Protein AF-0000000071662430 (afdb_homodimer)

Secondary structure (DSSP, 8-state):
--HHHHHHHHHHHHHHHHHHHHHHHT-TTTTHHHHHHHHHHHHHHHHHHHHHH-S------HHHHHHHHHHHHHHHHHHHHTT-HHHHHHHHHHHHHHHHHHHTT--TTSHHHHHHHHHHHHHHHHHHHHHHHHHHHHHHHHHHHHHHHH--/--HHHHHHHHHHHHHHHHHHHHHHHT-TTTTHHHHHHHHHHHHHHHHHHHHHH-S------HHHHHHHHHHHHHHHHHHHHTT-HHHHHHHHHHHHHHHHHHHTT--TTSHHHHHHHHHHHHHHHHHHHHHHHHHHHHHHHHHHHHHHHHH-

Radius of gyration: 22.65 Å; Cα contacts (8 Å, |Δi|>4): 356; chains: 2; bounding box: 56×66×52 Å

Sequence (304 aa):
MVLLAKFGKALFALFFIISAWEQLGEFGTDGGPAARLVEPKVAFITDRASSTLGVQLPRIEIKGLIAIGIALKGIGGILFAFGSSTGAYLLLLHMGISAPFLHYFDDYDDPDTLQGITLDLAIYGMLFYFVGMDRTMLIQQFRRRSAGLRTMMVLLAKFGKALFALFFIISAWEQLGEFGTDGGPAARLVEPKVAFITDRASSTLGVQLPRIEIKGLIAIGIALKGIGGILFAFGSSTGAYLLLLHMGISAPFLHYFDDYDDPDTLQGITLDLAIYGMLFYFVGMDRTMLIQQFRRRSAGLRTM

Nearest PDB structures (foldseek):
  8dt0-assembly2_B  TM=2.115E-01  e=4.404E+00  synthetic construct
  8dt0-assembly2_B  TM=2.112E-01  e=4.742E+00  synthetic construct

Foldseek 3Di:
DDPVVLVVQLVLLCVLQVVLVVQVVQCPPQSHPVLVLQVVVVVVVQVVCCVVVVHRDPDDRSSVVSVLLSCLSNVLSVCSSVPHLVSLVSVVVSLVVVVCSVQVPPDCVDPVSVVSNVVSVVSVVVSVVSNVVVVVVVVVVVVVVVVVVVVD/DDPVVLVVQLVLLCVLQVVLVVQVVQCPPQSHPVLVLQVVVVVVVQVVCCVVVVHRDPDDRSSVVSVLLSCLSNVLSVCRSVPHLVSLVSVVVSLVVVVCSVQVPPDPVDPVSVVSNVVSVVSVVVSVVSNVVVVVVVVVVVVVVVVVVVVD

Solvent-accessible surface area (backbone atoms only — not comparable to full-atom values): 15362 Å² total; per-residue (Å²): 131,47,67,48,24,52,51,8,41,36,33,32,20,43,32,35,32,52,52,20,52,53,49,60,71,46,17,78,94,65,31,30,70,64,26,66,68,43,47,66,53,52,53,50,52,46,52,51,47,18,65,74,68,70,42,88,64,77,84,76,58,52,42,57,53,49,50,50,46,34,48,28,24,31,53,12,18,53,36,30,42,74,69,36,68,66,12,44,52,35,37,50,50,37,47,66,59,49,50,56,67,72,52,66,86,54,56,74,86,36,66,67,46,47,49,52,52,29,46,50,37,22,54,49,7,44,46,34,25,48,55,20,46,54,51,49,53,52,53,50,52,52,53,51,56,55,54,57,57,67,74,99,130,46,68,48,22,54,51,8,41,35,35,33,21,44,32,35,33,51,51,22,52,52,48,60,72,45,17,78,95,65,31,30,71,63,26,66,67,43,46,64,54,51,53,50,52,46,51,52,47,21,65,74,68,70,41,87,66,77,83,75,59,51,41,56,52,48,50,50,44,34,46,28,25,30,54,11,16,53,36,30,42,72,67,36,68,66,12,42,52,34,38,49,49,38,47,66,59,49,51,56,67,73,50,66,86,54,56,78,85,35,67,66,45,47,50,52,52,29,47,50,36,22,54,49,6,46,45,34,25,48,55,21,47,54,50,49,51,51,53,51,52,52,53,51,55,55,53,54,57,68,76,100

pLDDT: mean 89.44, std 8.21, range [55.62, 98.56]

Organism: Elaeis guineensis var. tenera (NCBI:txid51953)

InterPro domains:
  IPR008637 HR-like lesion-inducer [PF05514] (2-133)

Structure (mmCIF, N/CA/C/O backbone):
data_AF-0000000071662430-model_v1
#
loop_
_entity.id
_entity.type
_entity.pdbx_description
1 polymer 'Uncharacterized protein LOC105055587'
#
loop_
_atom_site.group_PDB
_atom_site.id
_atom_site.type_symbol
_atom_site.label_atom_id
_atom_site.label_alt_id
_atom_site.label_comp_id
_atom_site.label_asym_id
_atom_site.label_entity_id
_atom_site.label_seq_id
_atom_site.pdbx_PDB_ins_code
_atom_site.Cartn_x
_atom_site.Cartn_y
_atom_site.Cartn_z
_atom_site.occupancy
_atom_site.B_iso_or_equiv
_atom_site.auth_seq_id
_atom_site.auth_comp_id
_atom_site.auth_asym_id
_atom_site.auth_atom_id
_atom_site.pdbx_PDB_model_num
ATOM 1 N N . MET A 1 1 ? -3.186 22.219 2.125 1 59.84 1 MET A N 1
ATOM 2 C CA . MET A 1 1 ? -2.297 21.078 1.919 1 59.84 1 MET A CA 1
ATOM 3 C C . MET A 1 1 ? -1.448 21.266 0.667 1 59.84 1 MET A C 1
ATOM 5 O O . MET A 1 1 ? -1.896 21.875 -0.306 1 59.84 1 MET A O 1
ATOM 9 N N . VAL A 1 2 ? -0.163 20.953 0.728 1 77.56 2 VAL A N 1
ATOM 10 C CA . VAL A 1 2 ? 0.766 21.156 -0.381 1 77.56 2 VAL A CA 1
ATOM 11 C C . VAL A 1 2 ? 0.404 20.219 -1.53 1 77.56 2 VAL A C 1
ATOM 13 O O . VAL A 1 2 ? -0.239 19.188 -1.318 1 77.56 2 VAL A O 1
ATOM 16 N N . LEU A 1 3 ? 0.527 20.656 -2.664 1 90.62 3 LEU A N 1
ATOM 17 C CA . LEU A 1 3 ? 0.198 19.984 -3.916 1 90.62 3 LEU A CA 1
ATOM 18 C C . LEU A 1 3 ? 0.704 18.547 -3.91 1 90.62 3 LEU A C 1
ATOM 20 O O . LEU A 1 3 ? -0 17.641 -4.348 1 90.62 3 LEU A O 1
ATOM 24 N N . LEU A 1 4 ? 1.811 18.328 -3.387 1 94.06 4 LEU A N 1
ATOM 25 C CA . LEU A 1 4 ? 2.402 17 -3.363 1 94.06 4 LEU A CA 1
ATOM 26 C C . LEU A 1 4 ? 1.605 16.062 -2.459 1 94.06 4 LEU A C 1
ATOM 28 O O . LEU A 1 4 ? 1.435 14.891 -2.773 1 94.06 4 LEU A O 1
ATOM 32 N N . ALA A 1 5 ? 1.114 16.547 -1.406 1 94 5 ALA A N 1
ATOM 33 C CA . ALA A 1 5 ? 0.301 15.742 -0.496 1 94 5 ALA A CA 1
ATOM 34 C C . ALA A 1 5 ? -1.033 15.367 -1.136 1 94 5 ALA A C 1
ATOM 36 O O . ALA A 1 5 ? -1.496 14.234 -1.007 1 94 5 ALA A O 1
ATOM 37 N N . LYS A 1 6 ? -1.624 16.344 -1.854 1 93.88 6 LYS A N 1
ATOM 38 C CA . LYS A 1 6 ? -2.875 16.062 -2.555 1 93.88 6 LYS A CA 1
ATOM 39 C C . LYS A 1 6 ? -2.674 15.008 -3.637 1 93.88 6 LYS A C 1
ATOM 41 O O . LYS A 1 6 ? -3.52 14.125 -3.818 1 93.88 6 LYS A O 1
ATOM 46 N N . PHE A 1 7 ? -1.594 15.133 -4.289 1 96.12 7 PHE A N 1
ATOM 47 C CA . PHE A 1 7 ? -1.264 14.172 -5.328 1 96.12 7 PHE A CA 1
ATOM 48 C C . PHE A 1 7 ? -1.073 12.781 -4.738 1 96.12 7 PHE A C 1
ATOM 50 O O . PHE A 1 7 ? -1.551 11.789 -5.297 1 96.12 7 PHE A O 1
ATOM 57 N N . GLY A 1 8 ? -0.36 12.711 -3.615 1 96.12 8 GLY A N 1
ATOM 58 C CA . GLY A 1 8 ? -0.159 11.438 -2.938 1 96.12 8 GLY A CA 1
ATOM 59 C C . GLY A 1 8 ? -1.455 10.781 -2.498 1 96.12 8 GLY A C 1
ATOM 60 O O . GLY A 1 8 ? -1.638 9.578 -2.67 1 96.12 8 GLY A O 1
ATOM 61 N N . LYS A 1 9 ? -2.344 11.547 -2.012 1 95.75 9 LYS A N 1
ATOM 62 C CA . LYS A 1 9 ? -3.646 11.047 -1.583 1 95.75 9 LYS A CA 1
ATOM 63 C C . LYS A 1 9 ? -4.434 10.477 -2.762 1 95.75 9 LYS A C 1
ATOM 65 O O . LYS A 1 9 ? -5.078 9.438 -2.639 1 95.75 9 LYS A O 1
ATOM 70 N N . ALA A 1 10 ? -4.383 11.203 -3.859 1 96.62 10 ALA A N 1
ATOM 71 C CA . ALA A 1 10 ? -5.113 10.766 -5.047 1 96.62 10 ALA A CA 1
ATOM 72 C C . ALA A 1 10 ? -4.574 9.438 -5.562 1 96.62 10 ALA A C 1
ATOM 74 O O . ALA A 1 10 ? -5.348 8.547 -5.934 1 96.62 10 ALA A O 1
ATOM 75 N N . LEU A 1 11 ? -3.291 9.297 -5.555 1 97.31 11 LEU A N 1
ATOM 76 C CA . LEU A 1 11 ? -2.678 8.047 -6 1 97.31 11 LEU A CA 1
ATOM 77 C C . LEU A 1 11 ? -3.092 6.887 -5.102 1 97.31 11 LEU A C 1
ATOM 79 O O . LEU A 1 11 ? -3.416 5.801 -5.586 1 97.31 11 LEU A O 1
ATOM 83 N N . PHE A 1 12 ? -3.047 7.176 -3.814 1 97.94 12 PHE A N 1
ATOM 84 C CA . PHE A 1 12 ? -3.439 6.148 -2.857 1 97.94 12 PHE A CA 1
ATOM 85 C C . PHE A 1 12 ? -4.891 5.738 -3.068 1 97.94 12 PHE A C 1
ATOM 87 O O . PHE A 1 12 ? -5.211 4.547 -3.064 1 97.94 12 PHE A O 1
ATOM 94 N N . ALA A 1 13 ? -5.742 6.68 -3.322 1 98 13 ALA A N 1
ATOM 95 C CA . ALA A 1 13 ? -7.172 6.426 -3.477 1 98 13 ALA A CA 1
ATOM 96 C C . ALA A 1 13 ? -7.449 5.617 -4.738 1 98 13 ALA A C 1
ATOM 98 O O . ALA A 1 13 ? -8.414 4.848 -4.793 1 98 13 ALA A O 1
ATOM 99 N N . LEU A 1 14 ? -6.605 5.805 -5.715 1 97.19 14 LEU A N 1
ATOM 100 C CA . LEU A 1 14 ? -6.809 5.102 -6.977 1 97.19 14 LEU A CA 1
ATOM 101 C C . LEU A 1 14 ? -6.793 3.59 -6.762 1 97.19 14 LEU A C 1
ATOM 103 O O . LEU A 1 14 ? -7.508 2.854 -7.441 1 97.19 14 LEU A O 1
ATOM 107 N N . PHE A 1 15 ? -6.023 3.129 -5.871 1 96.75 15 PHE A N 1
ATOM 108 C CA . PHE A 1 15 ? -5.953 1.705 -5.562 1 96.75 15 PHE A CA 1
ATOM 109 C C . PHE A 1 15 ? -7.332 1.158 -5.215 1 96.75 15 PHE A C 1
ATOM 111 O O . PHE A 1 15 ? -7.758 0.139 -5.762 1 96.75 15 PHE A O 1
ATOM 118 N N . PHE A 1 16 ? -8.039 1.895 -4.363 1 97.75 16 PHE A N 1
ATOM 119 C CA . PHE A 1 16 ? -9.344 1.434 -3.92 1 97.75 16 PHE A CA 1
ATOM 120 C C . PHE A 1 16 ? -10.391 1.636 -5.012 1 97.75 16 PHE A C 1
ATOM 122 O O . PHE A 1 16 ? -11.234 0.765 -5.246 1 97.75 16 PHE A O 1
ATOM 129 N N . ILE A 1 17 ? -10.32 2.729 -5.68 1 97.56 17 ILE A N 1
ATOM 130 C CA . ILE A 1 17 ? -11.312 3.082 -6.691 1 97.56 17 ILE A CA 1
ATOM 131 C C . ILE A 1 17 ? -11.234 2.098 -7.855 1 97.56 17 ILE A C 1
ATOM 133 O O . ILE A 1 17 ? -12.258 1.586 -8.312 1 97.56 17 ILE A O 1
ATOM 137 N N . ILE A 1 18 ? -10.055 1.836 -8.336 1 96.12 18 ILE A N 1
ATOM 138 C CA . ILE A 1 18 ? -9.883 0.911 -9.453 1 96.12 18 ILE A CA 1
ATOM 139 C C . ILE A 1 18 ? -10.273 -0.5 -9.016 1 96.12 18 ILE A C 1
ATOM 141 O O . ILE A 1 18 ? -10.93 -1.227 -9.766 1 96.12 18 ILE A O 1
ATOM 145 N N . SER A 1 19 ? -9.828 -0.883 -7.809 1 95.62 19 SER A N 1
ATOM 146 C CA . SER A 1 19 ? -10.211 -2.191 -7.293 1 95.62 19 SER A CA 1
ATOM 147 C C . SER A 1 19 ? -11.734 -2.338 -7.246 1 95.62 19 SER A C 1
ATOM 149 O O . SER A 1 19 ? -12.273 -3.381 -7.629 1 95.62 19 SER A O 1
ATOM 151 N N . ALA A 1 20 ? -12.406 -1.335 -6.762 1 96.62 20 ALA A N 1
ATOM 152 C CA . ALA A 1 20 ? -13.867 -1.353 -6.715 1 96.62 20 ALA A CA 1
ATOM 153 C C . ALA A 1 20 ? -14.461 -1.465 -8.117 1 96.62 20 ALA A C 1
ATOM 155 O O . ALA A 1 20 ? -15.406 -2.225 -8.336 1 96.62 20 ALA A O 1
ATOM 156 N N . TRP A 1 21 ? -13.898 -0.688 -9.039 1 95.62 21 TRP A N 1
ATOM 157 C CA . TRP A 1 21 ? -14.359 -0.689 -10.422 1 95.62 21 TRP A CA 1
ATOM 158 C C . TRP A 1 21 ? -14.219 -2.076 -11.047 1 95.62 21 TRP A C 1
ATOM 160 O O . TRP A 1 21 ? -15.141 -2.561 -11.711 1 95.62 21 TRP A O 1
ATOM 170 N N . GLU A 1 22 ? -13.125 -2.758 -10.789 1 94.25 22 GLU A N 1
ATOM 171 C CA . GLU A 1 22 ? -12.875 -4.094 -11.32 1 94.25 22 GLU A CA 1
ATOM 172 C C . GLU A 1 22 ? -13.836 -5.113 -10.719 1 94.25 22 GLU A C 1
ATOM 174 O O . GLU A 1 22 ? -14.375 -5.969 -11.422 1 94.25 22 GLU A O 1
ATOM 179 N N . GLN A 1 23 ? -14 -5 -9.461 1 94.12 23 GLN A N 1
ATOM 180 C CA . GLN A 1 23 ? -14.883 -5.945 -8.781 1 94.12 23 GLN A CA 1
ATOM 181 C C . GLN A 1 23 ? -16.328 -5.734 -9.203 1 94.12 23 GLN A C 1
ATOM 183 O O . GLN A 1 23 ? -17.109 -6.695 -9.289 1 94.12 23 GLN A O 1
ATOM 188 N N . LEU A 1 24 ? -16.703 -4.52 -9.422 1 95.06 24 LEU A N 1
ATOM 189 C CA . LEU A 1 24 ? -18.047 -4.238 -9.914 1 95.06 24 LEU A CA 1
ATOM 190 C C . LEU A 1 24 ? -18.266 -4.863 -11.289 1 95.06 24 LEU A C 1
ATOM 192 O O . LEU A 1 24 ? -19.328 -5.414 -11.562 1 95.06 24 LEU A O 1
ATOM 196 N N . GLY A 1 25 ? -17.266 -4.789 -12.102 1 94 25 GLY A N 1
ATOM 197 C CA . GLY A 1 25 ? -17.344 -5.363 -13.43 1 94 25 GLY A CA 1
ATOM 198 C C . GLY A 1 25 ? -17.516 -6.871 -13.422 1 94 25 GLY A C 1
ATOM 199 O O . GLY A 1 25 ? -18.125 -7.441 -14.328 1 94 25 GLY A O 1
ATOM 200 N N . GLU A 1 26 ? -16.953 -7.484 -12.406 1 93.31 26 GLU A N 1
ATOM 201 C CA . GLU A 1 26 ? -17 -8.945 -12.336 1 93.31 26 GLU A CA 1
ATOM 202 C C . GLU A 1 26 ? -18.047 -9.422 -11.336 1 93.31 26 GLU A C 1
ATOM 204 O O . GLU A 1 26 ? -18.125 -10.609 -11.023 1 93.31 26 GLU A O 1
ATOM 209 N N . PHE A 1 27 ? -18.797 -8.578 -10.836 1 93.94 27 PHE A N 1
ATOM 210 C CA . PHE A 1 27 ? -19.734 -8.883 -9.766 1 93.94 27 PHE A CA 1
ATOM 211 C C . PHE A 1 27 ? -20.781 -9.891 -10.234 1 93.94 27 PHE A C 1
ATOM 213 O O . PHE A 1 27 ? -21.078 -10.859 -9.531 1 93.94 27 PHE A O 1
ATOM 220 N N . GLY A 1 28 ? -21.312 -9.758 -11.414 1 93 28 GLY A N 1
ATOM 221 C CA . GLY A 1 28 ? -22.281 -10.664 -12.008 1 93 28 GLY A CA 1
ATOM 222 C C . GLY A 1 28 ? -23.5 -10.898 -11.125 1 93 28 GLY A C 1
ATOM 223 O O . GLY A 1 28 ? -23.953 -9.984 -10.43 1 93 28 GLY A O 1
ATOM 224 N N . THR A 1 29 ? -24.062 -12.109 -11.156 1 92.06 29 THR A N 1
ATOM 225 C CA . THR A 1 29 ? -25.281 -12.422 -10.422 1 92.06 29 THR A CA 1
ATOM 226 C C . THR A 1 29 ? -24.953 -13.055 -9.07 1 92.06 29 THR A C 1
ATOM 228 O O . THR A 1 29 ? -25.812 -13.117 -8.188 1 92.06 29 THR A O 1
ATOM 231 N N . ASP A 1 30 ? -23.703 -13.461 -8.883 1 92.12 30 ASP A N 1
ATOM 232 C CA . ASP A 1 30 ? -23.391 -14.219 -7.68 1 92.12 30 ASP A CA 1
ATOM 233 C C . ASP A 1 30 ? -22.281 -13.547 -6.883 1 92.12 30 ASP A C 1
ATOM 235 O O . ASP A 1 30 ? -21.75 -14.133 -5.938 1 92.12 30 ASP A O 1
ATOM 239 N N . GLY A 1 31 ? -21.766 -12.375 -7.266 1 93.19 31 GLY A N 1
ATOM 240 C CA . GLY A 1 31 ? -20.719 -11.672 -6.551 1 93.19 31 GLY A CA 1
ATOM 241 C C . GLY A 1 31 ? -19.344 -11.875 -7.164 1 93.19 31 GLY A C 1
ATOM 242 O O . GLY A 1 31 ? -18.375 -11.25 -6.734 1 93.19 31 GLY A O 1
ATOM 243 N N . GLY A 1 32 ? -19.25 -12.758 -8.086 1 93.25 32 GLY A N 1
ATOM 244 C CA . GLY A 1 32 ? -18.031 -12.906 -8.875 1 93.25 32 GLY A CA 1
ATOM 245 C C . GLY A 1 32 ? -16.922 -13.633 -8.141 1 93.25 32 GLY A C 1
ATOM 246 O O . GLY A 1 32 ? -17.172 -14.32 -7.152 1 93.25 32 GLY A O 1
ATOM 247 N N . PRO A 1 33 ? -15.703 -13.484 -8.656 1 91.25 33 PRO A N 1
ATOM 248 C CA . PRO A 1 33 ? -14.547 -14.156 -8.047 1 91.25 33 PRO A CA 1
ATOM 249 C C . PRO A 1 33 ? -14.359 -13.781 -6.578 1 91.25 33 PRO A C 1
ATOM 251 O O . PRO A 1 33 ? -13.93 -14.625 -5.781 1 91.25 33 PRO A O 1
ATOM 254 N N . ALA A 1 34 ? -14.641 -12.641 -6.254 1 89.88 34 ALA A N 1
ATOM 255 C CA . ALA A 1 34 ? -14.508 -12.219 -4.859 1 89.88 34 ALA A CA 1
ATOM 256 C C . ALA A 1 34 ? -15.398 -13.062 -3.947 1 89.88 34 ALA A C 1
ATOM 258 O O . ALA A 1 34 ? -14.984 -13.453 -2.852 1 89.88 34 ALA A O 1
ATOM 259 N N . ALA A 1 35 ? -16.578 -13.297 -4.371 1 91.94 35 ALA A N 1
ATOM 260 C CA . ALA A 1 35 ? -17.5 -14.125 -3.596 1 91.94 35 ALA A CA 1
ATOM 261 C C . ALA A 1 35 ? -16.953 -15.539 -3.439 1 91.94 35 ALA A C 1
ATOM 263 O O . ALA A 1 35 ? -17.047 -16.125 -2.359 1 91.94 35 ALA A O 1
ATOM 264 N N . ARG A 1 36 ? -16.453 -16.016 -4.496 1 90.94 36 ARG A N 1
ATOM 265 C CA . ARG A 1 36 ? -15.93 -17.375 -4.469 1 90.94 36 ARG A CA 1
ATOM 266 C C . ARG A 1 36 ? -14.75 -17.484 -3.502 1 90.94 36 ARG A C 1
ATOM 268 O O . ARG A 1 36 ? -14.57 -18.516 -2.859 1 90.94 36 ARG A O 1
ATOM 275 N N . LEU A 1 37 ? -14 -16.438 -3.383 1 86.12 37 LEU A N 1
ATOM 276 C CA . LEU A 1 37 ? -12.836 -16.422 -2.5 1 86.12 37 LEU A CA 1
ATOM 277 C C . LEU A 1 37 ? -13.266 -16.344 -1.04 1 86.12 37 LEU A C 1
ATOM 279 O O . LEU A 1 37 ? -12.641 -16.953 -0.169 1 86.12 37 LEU A O 1
ATOM 283 N N . VAL A 1 38 ? -14.375 -15.703 -0.786 1 87 38 VAL A N 1
ATOM 284 C CA . VAL A 1 38 ? -14.742 -15.375 0.586 1 87 38 VAL A CA 1
ATOM 285 C C . VAL A 1 38 ? -15.711 -16.422 1.13 1 87 38 VAL A C 1
ATOM 287 O O . VAL A 1 38 ? -15.805 -16.625 2.344 1 87 38 VAL A O 1
ATOM 290 N N . GLU A 1 39 ? -16.406 -17.062 0.332 1 89.12 39 GLU A N 1
ATOM 291 C CA . GLU A 1 39 ? -17.5 -17.969 0.711 1 89.12 39 GLU A CA 1
ATOM 292 C C . GLU A 1 39 ? -17.031 -19.016 1.712 1 89.12 39 GLU A C 1
ATOM 294 O O . GLU A 1 39 ? -17.625 -19.172 2.779 1 89.12 39 GLU A O 1
ATOM 299 N N . PRO A 1 40 ? -15.992 -19.734 1.36 1 86.44 40 PRO A N 1
ATOM 300 C CA . PRO A 1 40 ? -15.586 -20.766 2.318 1 86.44 40 PRO A CA 1
ATOM 301 C C . PRO A 1 40 ? -15.125 -20.172 3.652 1 86.44 40 PRO A C 1
ATOM 303 O O . PRO A 1 40 ? -15.312 -20.797 4.699 1 86.44 40 PRO A O 1
ATOM 306 N N . LYS A 1 41 ? -14.641 -19.078 3.66 1 84.38 41 LYS A N 1
ATOM 307 C CA . LYS A 1 41 ? -14.148 -18.453 4.883 1 84.38 41 LYS A CA 1
ATOM 308 C C . LYS A 1 41 ? -15.305 -17.984 5.762 1 84.38 41 LYS A C 1
ATOM 310 O O . LYS A 1 41 ? -15.273 -18.156 6.98 1 84.38 41 LYS A O 1
ATOM 315 N N . VAL A 1 42 ? -16.25 -17.453 5.156 1 85.12 42 VAL A N 1
ATOM 316 C CA . VAL A 1 42 ? -17.422 -16.984 5.879 1 85.12 42 VAL A CA 1
ATOM 317 C C . VAL A 1 42 ? -18.141 -18.172 6.52 1 85.12 42 VAL A C 1
ATOM 319 O O . VAL A 1 42 ? -18.578 -18.094 7.672 1 85.12 42 VAL A O 1
ATOM 322 N N . ALA A 1 43 ? -18.25 -19.188 5.742 1 85.31 43 ALA A N 1
ATOM 323 C CA . ALA A 1 43 ? -18.891 -20.391 6.27 1 85.31 43 ALA A CA 1
ATOM 324 C C . ALA A 1 43 ? -18.156 -20.922 7.496 1 85.31 43 ALA A C 1
ATOM 326 O O . ALA A 1 43 ? -18.781 -21.297 8.492 1 85.31 43 ALA A O 1
ATOM 327 N N . PHE A 1 44 ? -16.875 -20.906 7.41 1 83.12 44 PHE A N 1
ATOM 328 C CA . PHE A 1 44 ? -16.047 -21.406 8.508 1 83.12 44 PHE A CA 1
ATOM 329 C C . PHE A 1 44 ? -16.203 -20.531 9.742 1 83.12 44 PHE A C 1
ATOM 331 O O . PHE A 1 44 ? -16.391 -21.031 10.852 1 83.12 44 PHE A O 1
ATOM 338 N N . ILE A 1 45 ? -16.156 -19.25 9.539 1 80.19 45 ILE A N 1
ATOM 339 C CA . ILE A 1 45 ? -16.234 -18.312 10.648 1 80.19 45 ILE A CA 1
ATOM 340 C C . ILE A 1 45 ? -17.609 -18.391 11.289 1 80.19 45 ILE A C 1
ATOM 342 O O . ILE A 1 45 ? -17.734 -18.344 12.516 1 80.19 45 ILE A O 1
ATOM 346 N N . THR A 1 46 ? -18.562 -18.469 10.461 1 82.88 46 THR A N 1
ATOM 347 C CA . THR A 1 46 ? -19.922 -18.547 10.969 1 82.88 46 THR A CA 1
ATOM 348 C C . THR A 1 46 ? -20.141 -19.828 11.75 1 82.88 46 THR A C 1
ATOM 350 O O . THR A 1 46 ? -20.781 -19.828 12.812 1 82.88 46 THR A O 1
ATOM 353 N N . ASP A 1 47 ? -19.672 -20.906 11.211 1 83.94 47 ASP A N 1
ATOM 354 C CA . ASP A 1 47 ? -19.797 -22.188 11.891 1 83.94 47 ASP A CA 1
ATOM 355 C C . ASP A 1 47 ? -19.094 -22.172 13.242 1 83.94 47 ASP A C 1
ATOM 357 O O . ASP A 1 47 ? -19.625 -22.656 14.242 1 83.94 47 ASP A O 1
ATOM 361 N N . ARG A 1 48 ? -17.938 -21.641 13.266 1 82 48 ARG A N 1
ATOM 362 C CA . ARG A 1 48 ? -17.156 -21.562 14.5 1 82 48 ARG A CA 1
ATOM 363 C C . ARG A 1 48 ? -17.844 -20.656 15.516 1 82 48 ARG A C 1
ATOM 365 O O . ARG A 1 48 ? -17.875 -20.969 16.703 1 82 48 ARG A O 1
ATOM 372 N N . ALA A 1 49 ? -18.281 -19.562 15.016 1 81.75 49 ALA A N 1
ATOM 373 C CA . ALA A 1 49 ? -18.984 -18.641 15.898 1 81.75 49 ALA A CA 1
ATOM 374 C C . ALA A 1 49 ? -20.266 -19.266 16.453 1 81.75 49 ALA A C 1
ATOM 376 O O . ALA A 1 49 ? -20.562 -19.125 17.625 1 81.75 49 ALA A O 1
ATOM 377 N N . SER A 1 50 ? -20.953 -20 15.641 1 84.12 50 SER A N 1
ATOM 378 C CA . SER A 1 50 ? -22.172 -20.688 16.078 1 84.12 50 SER A CA 1
ATOM 379 C C . SER A 1 50 ? -21.859 -21.75 17.109 1 84.12 50 SER A C 1
ATOM 381 O O . SER A 1 50 ? -22.609 -21.922 18.078 1 84.12 50 SER A O 1
ATOM 383 N N . SER A 1 51 ? -20.812 -22.344 16.906 1 86.5 51 SER A N 1
ATOM 384 C CA . SER A 1 51 ? -20.422 -23.406 17.844 1 86.5 51 SER A CA 1
ATOM 385 C C . SER A 1 51 ? -19.969 -22.828 19.172 1 86.5 51 SER A C 1
ATOM 387 O O . SER A 1 51 ? -20.25 -23.391 20.234 1 86.5 51 SER A O 1
ATOM 389 N N . THR A 1 52 ? -19.297 -21.719 19.125 1 87.5 52 THR A N 1
ATOM 390 C CA . THR A 1 52 ? -18.781 -21.094 20.344 1 87.5 52 THR A CA 1
ATOM 391 C C . THR A 1 52 ? -19.875 -20.375 21.094 1 87.5 52 THR A C 1
ATOM 393 O O . THR A 1 52 ? -19.953 -20.453 22.328 1 87.5 52 THR A O 1
ATOM 396 N N . LEU A 1 53 ? -20.719 -19.766 20.312 1 85.69 53 LEU A N 1
ATOM 397 C CA . LEU A 1 53 ? -21.766 -18.969 20.922 1 85.69 53 LEU A CA 1
ATOM 398 C C . LEU A 1 53 ? -23.016 -19.812 21.172 1 85.69 53 LEU A C 1
ATOM 400 O O . LEU A 1 53 ? -23.875 -19.438 21.969 1 85.69 53 LEU A O 1
ATOM 404 N N . GLY A 1 54 ? -23.094 -20.859 20.547 1 83.25 54 GLY A N 1
ATOM 405 C CA . GLY A 1 54 ? -24.219 -21.766 20.703 1 83.25 54 GLY A CA 1
ATOM 406 C C . GLY A 1 54 ? -25.484 -21.266 20.016 1 83.25 54 GLY A C 1
ATOM 407 O O . GLY A 1 54 ? -26.594 -21.609 20.422 1 83.25 54 GLY A O 1
ATOM 408 N N . VAL A 1 55 ? -25.297 -20.203 19.312 1 79.62 55 VAL A N 1
ATOM 409 C CA . VAL A 1 55 ? -26.438 -19.656 18.594 1 79.62 55 VAL A CA 1
ATOM 410 C C . VAL A 1 55 ? -26.219 -19.812 17.094 1 79.62 55 VAL A C 1
ATOM 412 O O . VAL A 1 55 ? -25.078 -19.766 16.609 1 79.62 55 VAL A O 1
ATOM 415 N N . GLN A 1 56 ? -27.297 -20.25 16.406 1 76.06 56 GLN A N 1
ATOM 416 C CA . GLN A 1 56 ? -27.203 -20.344 14.961 1 76.06 56 GLN A CA 1
ATOM 417 C C . GLN A 1 56 ? -27.203 -18.969 14.312 1 76.06 56 GLN A C 1
ATOM 419 O O . GLN A 1 56 ? -28.141 -18.188 14.484 1 76.06 56 GLN A O 1
ATOM 424 N N . LEU A 1 57 ? -26.047 -18.531 13.781 1 71.06 57 LEU A N 1
ATOM 425 C CA . LEU A 1 57 ? -25.938 -17.25 13.109 1 71.06 57 LEU A CA 1
ATOM 426 C C . LEU A 1 57 ? -26.625 -17.281 11.75 1 71.06 57 LEU A C 1
ATOM 428 O O . LEU A 1 57 ? -26.703 -18.328 11.109 1 71.06 57 LEU A O 1
ATOM 432 N N . PRO A 1 58 ? -27.359 -16.125 11.445 1 73.56 58 PRO A N 1
ATOM 433 C CA . PRO A 1 58 ? -28.016 -16.078 10.141 1 73.56 58 PRO A CA 1
ATOM 434 C C . PRO A 1 58 ? -27.031 -16.297 8.984 1 73.56 58 PRO A C 1
ATOM 436 O O . PRO A 1 58 ? -25.844 -16.031 9.133 1 73.56 58 PRO A O 1
ATOM 439 N N . ARG A 1 59 ? -27.562 -16.969 8.023 1 77.31 59 ARG A N 1
ATOM 440 C CA . ARG A 1 59 ? -26.75 -17.188 6.824 1 77.31 59 ARG A CA 1
ATOM 441 C C . ARG A 1 59 ? -26.344 -15.852 6.195 1 77.31 59 ARG A C 1
ATOM 443 O O . ARG A 1 59 ? -27.188 -14.977 5.977 1 77.31 59 ARG A O 1
ATOM 450 N N . ILE A 1 60 ? -25.203 -15.523 6.195 1 77.12 60 ILE A N 1
ATOM 451 C CA . ILE A 1 60 ? -24.672 -14.312 5.586 1 77.12 60 ILE A CA 1
ATOM 452 C C . ILE A 1 60 ? -24.703 -14.445 4.066 1 77.12 60 ILE A C 1
ATOM 454 O O . ILE A 1 60 ? -24.234 -15.445 3.512 1 77.12 60 ILE A O 1
ATOM 458 N N . GLU A 1 61 ? -25.406 -13.477 3.428 1 87.75 61 GLU A N 1
ATOM 459 C CA . GLU A 1 61 ? -25.422 -13.43 1.97 1 87.75 61 GLU A CA 1
ATOM 460 C C . GLU A 1 61 ? -24.109 -12.875 1.423 1 87.75 61 GLU A C 1
ATOM 462 O O . GLU A 1 61 ? -23.859 -11.672 1.499 1 87.75 61 GLU A O 1
ATOM 467 N N . ILE A 1 62 ? -23.359 -13.664 0.831 1 90.31 62 ILE A N 1
ATOM 468 C CA . ILE A 1 62 ? -22.016 -13.336 0.386 1 90.31 62 ILE A CA 1
ATOM 469 C C . ILE A 1 62 ? -22.078 -12.219 -0.653 1 90.31 62 ILE A C 1
ATOM 471 O O . ILE A 1 62 ? -21.219 -11.328 -0.666 1 90.31 62 ILE A O 1
ATOM 475 N N . LYS A 1 63 ? -23.047 -12.336 -1.517 1 91.81 63 LYS A N 1
ATOM 476 C CA . LYS A 1 63 ? -23.203 -11.305 -2.535 1 91.81 63 LYS A CA 1
ATOM 477 C C . LYS A 1 63 ? -23.375 -9.922 -1.9 1 91.81 63 LYS A C 1
ATOM 479 O O . LYS A 1 63 ? -22.812 -8.938 -2.379 1 91.81 63 LYS A O 1
ATOM 484 N N . GLY A 1 64 ? -24.141 -9.898 -0.917 1 92.69 64 GLY A N 1
ATOM 485 C CA . GLY A 1 64 ? -24.328 -8.656 -0.19 1 92.69 64 GLY A CA 1
ATOM 486 C C . GLY A 1 64 ? -23.062 -8.148 0.464 1 92.69 64 GLY A C 1
ATOM 487 O O . GLY A 1 64 ? -22.781 -6.945 0.466 1 92.69 64 GLY A O 1
ATOM 488 N N . LEU A 1 65 ? -22.375 -9.078 1.026 1 92.31 65 LEU A N 1
ATOM 489 C CA . LEU A 1 65 ? -21.109 -8.727 1.668 1 92.31 65 LEU A CA 1
ATOM 490 C C . LEU A 1 65 ? -20.141 -8.125 0.659 1 92.31 65 LEU A C 1
ATOM 492 O O . LEU A 1 65 ? -19.484 -7.125 0.943 1 92.31 65 LEU A O 1
ATOM 496 N N . ILE A 1 66 ? -20.062 -8.711 -0.465 1 94.56 66 ILE A N 1
ATOM 497 C CA . ILE A 1 66 ? -19.172 -8.219 -1.522 1 94.56 66 ILE A CA 1
ATOM 498 C C . ILE A 1 66 ? -19.656 -6.848 -1.988 1 94.56 66 ILE A C 1
ATOM 500 O O . ILE A 1 66 ? -18.844 -5.945 -2.207 1 94.56 66 ILE A O 1
ATOM 504 N N . ALA A 1 67 ? -20.938 -6.711 -2.113 1 95.75 67 ALA A N 1
ATOM 505 C CA . ALA A 1 67 ? -21.5 -5.43 -2.533 1 95.75 67 ALA A CA 1
ATOM 506 C C . ALA A 1 67 ? -21.156 -4.324 -1.544 1 95.75 67 ALA A C 1
ATOM 508 O O . ALA A 1 67 ? -20.812 -3.207 -1.946 1 95.75 67 ALA A O 1
ATOM 509 N N . ILE A 1 68 ? -21.234 -4.621 -0.293 1 95.75 68 ILE A N 1
ATOM 510 C CA . ILE A 1 68 ? -20.891 -3.658 0.746 1 95.75 68 ILE A CA 1
ATOM 511 C C . ILE A 1 68 ? -19.406 -3.297 0.637 1 95.75 68 ILE A C 1
ATOM 513 O O . ILE A 1 68 ? -19.047 -2.125 0.731 1 95.75 68 ILE A O 1
ATOM 517 N N . GLY A 1 69 ? -18.562 -4.32 0.424 1 96.12 69 GLY A N 1
ATOM 518 C CA . GLY A 1 69 ? -17.125 -4.066 0.259 1 96.12 69 GLY A CA 1
ATOM 519 C C . GLY A 1 69 ? -16.812 -3.162 -0.916 1 96.12 69 GLY A C 1
ATOM 520 O O . GLY A 1 69 ? -16 -2.248 -0.801 1 96.12 69 GLY A O 1
ATOM 521 N N . ILE A 1 70 ? -17.484 -3.408 -2.008 1 97.44 70 ILE A N 1
ATOM 522 C CA . ILE A 1 70 ? -17.297 -2.602 -3.207 1 97.44 70 ILE A CA 1
ATOM 523 C C . ILE A 1 70 ? -17.703 -1.159 -2.93 1 97.44 70 ILE A C 1
ATOM 525 O O . ILE A 1 70 ? -17 -0.22 -3.299 1 97.44 70 ILE A O 1
ATOM 529 N N . ALA A 1 71 ? -18.828 -0.998 -2.273 1 98.06 71 ALA A N 1
ATOM 530 C CA . ALA A 1 71 ? -19.344 0.334 -1.957 1 98.06 71 ALA A CA 1
ATOM 531 C C . ALA A 1 71 ? -18.391 1.074 -1.017 1 98.06 71 ALA A C 1
ATOM 533 O O . ALA A 1 71 ? -18.094 2.254 -1.226 1 98.06 71 ALA A O 1
ATOM 534 N N . LEU A 1 72 ? -17.938 0.371 -0.023 1 98.25 72 LEU A N 1
ATOM 535 C CA . LEU A 1 72 ? -17.031 0.982 0.939 1 98.25 72 LEU A CA 1
ATOM 536 C C . LEU A 1 72 ? -15.727 1.41 0.263 1 98.25 72 LEU A C 1
ATOM 538 O O . LEU A 1 72 ? -15.227 2.51 0.509 1 98.25 72 LEU A O 1
ATOM 542 N N . LYS A 1 73 ? -15.242 0.635 -0.603 1 97.25 73 LYS A N 1
ATOM 543 C CA . LYS A 1 73 ? -14.016 0.95 -1.328 1 97.25 73 LYS A CA 1
ATOM 544 C C . LYS A 1 73 ? -14.234 2.111 -2.293 1 97.25 73 LYS A C 1
ATOM 546 O O . LYS A 1 73 ? -13.43 3.043 -2.342 1 97.25 73 LYS A O 1
ATOM 551 N N . GLY A 1 74 ? -15.234 1.944 -3.064 1 98 74 GLY A N 1
ATOM 552 C CA . GLY A 1 74 ? -15.492 2.941 -4.09 1 98 74 GLY A CA 1
ATOM 553 C C . GLY A 1 74 ? -15.836 4.305 -3.523 1 98 74 GLY A C 1
ATOM 554 O O . GLY A 1 74 ? -15.156 5.293 -3.818 1 98 74 GLY A O 1
ATOM 555 N N . ILE A 1 75 ? -16.844 4.336 -2.646 1 98.44 75 ILE A N 1
ATOM 556 C CA . ILE A 1 75 ? -17.297 5.582 -2.041 1 98.44 75 ILE A CA 1
ATOM 557 C C . ILE A 1 75 ? -16.203 6.145 -1.135 1 98.44 75 ILE A C 1
ATOM 559 O O . ILE A 1 75 ? -15.906 7.34 -1.184 1 98.44 75 ILE A O 1
ATOM 563 N N . GLY A 1 76 ? -15.641 5.258 -0.361 1 98.5 76 GLY A N 1
ATOM 564 C CA . GLY A 1 76 ? -14.555 5.695 0.502 1 98.5 76 GLY A CA 1
ATOM 565 C C . GLY A 1 76 ? -13.367 6.254 -0.264 1 98.5 76 GLY A C 1
ATOM 566 O O . GLY A 1 76 ? -12.812 7.293 0.106 1 98.5 76 GLY A O 1
ATOM 567 N N . GLY A 1 77 ? -13 5.551 -1.34 1 98.44 77 GLY A N 1
ATOM 568 C CA . GLY A 1 77 ? -11.891 6.016 -2.158 1 98.44 77 GLY A CA 1
ATOM 569 C C . GLY A 1 77 ? -12.125 7.387 -2.762 1 98.44 77 GLY A C 1
ATOM 570 O O . GLY A 1 77 ? -11.234 8.234 -2.758 1 98.44 77 GLY A O 1
ATOM 571 N N . ILE A 1 78 ? -13.266 7.613 -3.252 1 98.12 78 ILE A N 1
ATOM 572 C CA . ILE A 1 78 ? -13.609 8.883 -3.887 1 98.12 78 ILE A CA 1
ATOM 573 C C . ILE A 1 78 ? -13.617 10 -2.844 1 98.12 78 ILE A C 1
ATOM 575 O O . ILE A 1 78 ? -13.016 11.055 -3.051 1 98.12 78 ILE A O 1
ATOM 579 N N . LEU A 1 79 ? -14.258 9.766 -1.735 1 97.94 79 LEU A N 1
ATOM 580 C CA . LEU A 1 79 ? -14.297 10.766 -0.675 1 97.94 79 LEU A CA 1
ATOM 581 C C . LEU A 1 79 ? -12.898 11.062 -0.15 1 97.94 79 LEU A C 1
ATOM 583 O O . LEU A 1 79 ? -12.555 12.219 0.119 1 97.94 79 LEU A O 1
ATOM 587 N N . PHE A 1 80 ? -12.164 10 0.015 1 97.5 80 PHE A N 1
ATOM 588 C CA . PHE A 1 80 ? -10.797 10.156 0.507 1 97.5 80 PHE A CA 1
ATOM 589 C C . PHE A 1 80 ? -9.969 11 -0.452 1 97.5 80 PHE A C 1
ATOM 591 O O . PHE A 1 80 ? -9.211 11.875 -0.023 1 97.5 80 PHE A O 1
ATOM 598 N N . ALA A 1 81 ? -10.102 10.758 -1.746 1 96.25 81 ALA A N 1
ATOM 599 C CA . ALA A 1 81 ? -9.359 11.5 -2.762 1 96.25 81 ALA A CA 1
ATOM 600 C C . ALA A 1 81 ? -9.633 13 -2.656 1 96.25 81 ALA A C 1
ATOM 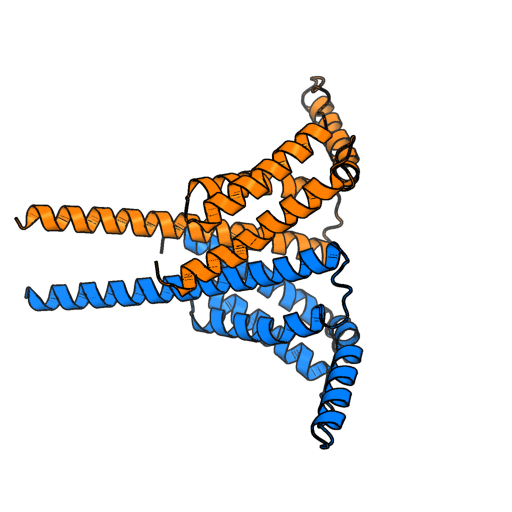602 O O . ALA A 1 81 ? -8.758 13.82 -2.926 1 96.25 81 ALA A O 1
ATOM 603 N N . PHE A 1 82 ? -10.766 13.359 -2.221 1 93.19 82 PHE A N 1
ATOM 604 C CA . PHE A 1 82 ? -11.148 14.758 -2.133 1 93.19 82 PHE A CA 1
ATOM 605 C C . PHE A 1 82 ? -10.844 15.32 -0.749 1 93.19 82 PHE A C 1
ATOM 607 O O . PHE A 1 82 ? -11.219 16.453 -0.436 1 93.19 82 PHE A O 1
ATOM 614 N N . GLY A 1 83 ? -10.289 14.555 0.023 1 87.5 83 GLY A N 1
ATOM 615 C CA . GLY A 1 83 ? -9.758 15.047 1.283 1 87.5 83 GLY A CA 1
ATOM 616 C C . GLY A 1 83 ? -10.75 14.93 2.432 1 87.5 83 GLY A C 1
ATOM 617 O O . GLY A 1 83 ? -10.625 15.641 3.434 1 87.5 83 GLY A O 1
ATOM 618 N N . SER A 1 84 ? -11.703 14.078 2.303 1 90.88 84 SER A N 1
ATOM 619 C CA . SER A 1 84 ? -12.672 13.883 3.371 1 90.88 84 SER A CA 1
ATOM 620 C C . SER A 1 84 ? -12.18 12.859 4.391 1 90.88 84 SER A C 1
ATOM 622 O O . SER A 1 84 ? -11.719 11.773 4.02 1 90.88 84 SER A O 1
ATOM 624 N N . SER A 1 85 ? -12.25 13.188 5.672 1 92.88 85 SER A N 1
ATOM 625 C CA . SER A 1 85 ? -11.906 12.242 6.73 1 92.88 85 SER A CA 1
ATOM 626 C C . SER A 1 85 ? -12.875 11.07 6.762 1 92.88 85 SER A C 1
ATOM 628 O O . SER A 1 85 ? -12.492 9.953 7.137 1 92.88 85 SER A O 1
ATOM 630 N N . THR A 1 86 ? -14.078 11.352 6.387 1 96.5 86 THR A N 1
ATOM 631 C CA . THR A 1 86 ? -15.07 10.281 6.312 1 96.5 86 THR A CA 1
ATOM 632 C C . THR A 1 86 ? -14.602 9.188 5.352 1 96.5 86 THR A C 1
ATOM 634 O O . THR A 1 86 ? -14.789 7.996 5.617 1 96.5 86 THR A O 1
ATOM 637 N N . GLY A 1 87 ? -14.047 9.539 4.25 1 98 87 GLY A N 1
ATOM 638 C CA . GLY A 1 87 ? -13.508 8.57 3.309 1 98 87 GLY A CA 1
ATOM 639 C C . GLY A 1 87 ? -12.461 7.656 3.924 1 98 87 GLY A C 1
ATOM 640 O O . GLY A 1 87 ? -12.484 6.445 3.697 1 98 87 GLY A O 1
ATOM 641 N N . ALA A 1 88 ? -11.594 8.234 4.719 1 97.5 88 ALA A N 1
ATOM 642 C CA . ALA A 1 88 ? -10.562 7.445 5.383 1 97.5 88 ALA A CA 1
ATOM 643 C C . ALA A 1 88 ? -11.18 6.414 6.324 1 97.5 88 ALA A C 1
ATOM 645 O O . ALA A 1 88 ? -10.742 5.262 6.359 1 97.5 88 ALA A O 1
ATOM 646 N N . TYR A 1 89 ? -12.172 6.809 7.031 1 97.81 89 TYR A N 1
ATOM 647 C CA . TYR A 1 89 ? -12.812 5.906 7.98 1 97.81 89 TYR A CA 1
ATOM 648 C C . TYR A 1 89 ? -13.539 4.781 7.254 1 97.81 89 TYR A C 1
ATOM 650 O O . TYR A 1 89 ? -13.547 3.635 7.715 1 97.81 89 TYR A O 1
ATOM 658 N N . LEU A 1 90 ? -14.172 5.133 6.191 1 98.44 90 LEU A N 1
ATOM 659 C CA . LEU A 1 90 ? -14.844 4.102 5.406 1 98.44 90 LEU A CA 1
ATOM 660 C C . LEU A 1 90 ? -13.836 3.084 4.879 1 98.44 90 LEU A C 1
ATOM 662 O O . LEU A 1 90 ? -14.102 1.88 4.883 1 98.44 90 LEU A O 1
ATOM 666 N N . LEU A 1 91 ? -12.734 3.52 4.426 1 98.5 91 LEU A N 1
ATOM 667 C CA . LEU A 1 91 ? -11.695 2.625 3.922 1 98.5 91 LEU A CA 1
ATOM 668 C C . LEU A 1 91 ? -11.109 1.781 5.051 1 98.5 91 LEU A C 1
ATOM 670 O O . LEU A 1 91 ? -10.828 0.596 4.863 1 98.5 91 LEU A O 1
ATOM 674 N N . LEU A 1 92 ? -10.93 2.412 6.207 1 98.12 92 LEU A N 1
ATOM 675 C CA . LEU A 1 92 ? -10.469 1.658 7.367 1 98.12 92 LEU A CA 1
ATOM 676 C C . LEU A 1 92 ? -11.461 0.55 7.719 1 98.12 92 LEU A C 1
ATOM 678 O O . LEU A 1 92 ? -11.055 -0.564 8.055 1 98.12 92 LEU A O 1
ATOM 682 N N . LEU A 1 93 ? -12.711 0.894 7.641 1 97.5 93 LEU A N 1
ATOM 683 C CA . LEU A 1 93 ? -13.75 -0.098 7.898 1 97.5 93 LEU A CA 1
ATOM 684 C C . LEU A 1 93 ? -13.68 -1.231 6.879 1 97.5 93 LEU A C 1
ATOM 686 O O . LEU A 1 93 ? -13.742 -2.406 7.246 1 97.5 93 LEU A O 1
ATOM 690 N N . HIS A 1 94 ? -13.586 -0.879 5.672 1 97.06 94 HIS A N 1
ATOM 691 C CA . HIS A 1 94 ? -13.461 -1.887 4.625 1 97.06 94 HIS A CA 1
ATOM 692 C C . HIS A 1 94 ? -12.281 -2.816 4.891 1 97.06 94 HIS A C 1
ATOM 694 O O . HIS A 1 94 ? -12.422 -4.039 4.832 1 97.06 94 HIS A O 1
ATOM 700 N N . MET A 1 95 ? -11.156 -2.201 5.176 1 95.5 95 MET A N 1
ATOM 701 C CA . MET A 1 95 ? -9.945 -2.984 5.422 1 95.5 95 MET A CA 1
ATOM 702 C C . MET A 1 95 ? -10.109 -3.863 6.656 1 95.5 95 MET A C 1
ATOM 704 O O . MET A 1 95 ? -9.609 -4.988 6.691 1 95.5 95 MET A O 1
ATOM 708 N N . GLY A 1 96 ? -10.758 -3.318 7.652 1 92.94 96 GLY A N 1
ATOM 709 C CA . GLY A 1 96 ? -10.977 -4.07 8.883 1 92.94 96 GLY A CA 1
ATOM 710 C C . GLY A 1 96 ? -11.797 -5.328 8.672 1 92.94 96 GLY A C 1
ATOM 711 O O . GLY A 1 96 ? -11.586 -6.336 9.352 1 92.94 96 GLY A O 1
ATOM 712 N N . ILE A 1 97 ? -12.609 -5.293 7.715 1 88.31 97 ILE A N 1
ATOM 713 C CA . ILE A 1 97 ? -13.469 -6.43 7.402 1 88.31 97 ILE A CA 1
ATOM 714 C C . ILE A 1 97 ? -12.75 -7.355 6.422 1 88.31 97 ILE A C 1
ATOM 716 O O . ILE A 1 97 ? -12.703 -8.57 6.629 1 88.31 97 ILE A O 1
ATOM 720 N N . SER A 1 98 ? -12.062 -6.789 5.438 1 88.44 98 SER A N 1
ATOM 721 C CA . SER A 1 98 ? -11.523 -7.562 4.324 1 88.44 98 SER A CA 1
ATOM 722 C C . SER A 1 98 ? -10.227 -8.258 4.711 1 88.44 98 SER A C 1
ATOM 724 O O . SER A 1 98 ? -9.969 -9.391 4.301 1 88.44 98 SER A O 1
ATOM 726 N N . ALA A 1 99 ? -9.406 -7.633 5.508 1 86.06 99 ALA A N 1
ATOM 727 C CA . ALA A 1 99 ? -8.055 -8.133 5.77 1 86.06 99 ALA A CA 1
ATOM 728 C C . ALA A 1 99 ? -8.102 -9.469 6.508 1 86.06 99 ALA A C 1
ATOM 730 O O . ALA A 1 99 ? -7.414 -10.414 6.125 1 86.06 99 ALA A O 1
ATOM 731 N N . PRO A 1 100 ? -8.906 -9.648 7.527 1 79.44 100 PRO A N 1
ATOM 732 C CA . PRO A 1 100 ? -8.953 -10.961 8.188 1 79.44 100 PRO A CA 1
ATOM 733 C C . PRO A 1 100 ? -9.461 -12.062 7.27 1 79.44 100 PRO A C 1
ATOM 735 O O . PRO A 1 100 ? -9.023 -13.211 7.379 1 79.44 100 PRO A O 1
ATOM 738 N N . PHE A 1 101 ? -10.242 -11.773 6.336 1 78.12 101 PHE A N 1
ATOM 739 C CA . PHE A 1 101 ? -10.766 -12.766 5.41 1 78.12 101 PHE A CA 1
ATOM 740 C C . PHE A 1 101 ? -9.688 -13.211 4.422 1 78.12 101 PHE A C 1
ATOM 742 O O . PHE A 1 101 ? -9.625 -14.383 4.047 1 78.12 101 PHE A O 1
ATOM 749 N N . LEU A 1 102 ? -8.883 -12.32 4.148 1 79.19 102 LEU A N 1
ATOM 750 C CA . LEU A 1 102 ? -7.891 -12.625 3.125 1 79.19 102 LEU A CA 1
ATOM 751 C C . LEU A 1 102 ? -6.797 -13.531 3.676 1 79.19 102 LEU A C 1
ATOM 753 O O . LEU A 1 102 ? -6.312 -14.422 2.973 1 79.19 102 LEU A O 1
ATOM 757 N N . HIS A 1 103 ? -6.531 -13.445 4.984 1 81.88 103 HIS A N 1
ATOM 758 C CA . HIS A 1 103 ? -5.328 -14.117 5.453 1 81.88 103 HIS A CA 1
ATOM 759 C C . HIS A 1 103 ? -5.652 -15.133 6.547 1 81.88 103 HIS A C 1
ATOM 761 O O . HIS A 1 103 ? -4.754 -15.789 7.074 1 81.88 103 HIS A O 1
ATOM 767 N N . TYR A 1 104 ? -6.922 -15.289 6.797 1 77.81 104 TYR A N 1
ATOM 768 C CA . TYR A 1 104 ? -7.32 -16.109 7.934 1 77.81 104 TYR A CA 1
ATOM 769 C C . TYR A 1 104 ? -6.789 -17.531 7.785 1 77.81 104 TYR A C 1
ATOM 771 O O . TYR A 1 104 ? -6.297 -18.125 8.75 1 77.81 104 TYR A O 1
ATOM 779 N N . PHE A 1 105 ? -6.766 -18.141 6.613 1 80.56 105 PHE A N 1
ATOM 780 C CA . PHE A 1 105 ? -6.398 -19.531 6.434 1 80.56 105 PHE A CA 1
ATOM 781 C C . PHE A 1 105 ? -4.992 -19.656 5.852 1 80.56 105 PHE A C 1
ATOM 783 O O . PHE A 1 105 ? -4.57 -20.75 5.461 1 80.56 105 PHE A O 1
ATOM 790 N N . ASP A 1 106 ? -4.336 -18.578 5.879 1 83.12 106 ASP A N 1
ATOM 791 C CA . ASP A 1 106 ? -3.039 -18.609 5.207 1 83.12 106 ASP A CA 1
ATOM 792 C C . ASP A 1 106 ? -1.979 -19.281 6.086 1 83.12 106 ASP A C 1
ATOM 794 O O . ASP A 1 106 ? -2.137 -19.344 7.305 1 83.12 106 ASP A O 1
ATOM 798 N N . ASP A 1 107 ? -1.025 -19.812 5.387 1 88.88 107 ASP A N 1
ATOM 799 C CA . ASP A 1 107 ? 0.181 -20.297 6.047 1 88.88 107 ASP A CA 1
ATOM 800 C C . ASP A 1 107 ? 1.14 -19.141 6.355 1 88.88 107 ASP A C 1
ATOM 802 O O . ASP A 1 107 ? 1.787 -18.609 5.453 1 88.88 107 ASP A O 1
ATOM 806 N N . TYR A 1 108 ? 1.29 -18.875 7.598 1 86.5 108 TYR A N 1
ATOM 807 C CA . TYR A 1 108 ? 2.039 -17.688 8.016 1 86.5 108 TYR A CA 1
ATOM 808 C C . TYR A 1 108 ? 3.539 -17.922 7.902 1 86.5 108 TYR A C 1
ATOM 810 O O . TYR A 1 108 ? 4.332 -16.984 7.984 1 86.5 108 TYR A O 1
ATOM 818 N N . ASP A 1 109 ? 3.926 -19.125 7.602 1 87.94 109 ASP A N 1
ATOM 819 C CA . ASP A 1 109 ? 5.332 -19.422 7.348 1 87.94 109 ASP A CA 1
ATOM 820 C C . ASP A 1 109 ? 5.688 -19.172 5.883 1 87.94 109 ASP A C 1
ATOM 822 O O . ASP A 1 109 ? 6.867 -19.125 5.523 1 87.94 109 ASP A O 1
ATOM 826 N N . ASP A 1 110 ? 4.695 -18.938 5.184 1 88.69 110 ASP A N 1
ATOM 827 C CA . ASP A 1 110 ? 4.883 -18.625 3.771 1 88.69 110 ASP A CA 1
ATOM 828 C C . ASP A 1 110 ? 5.246 -17.156 3.576 1 88.69 110 ASP A C 1
ATOM 830 O O . ASP A 1 110 ? 4.492 -16.266 3.977 1 88.69 110 ASP A O 1
ATOM 834 N N . PRO A 1 111 ? 6.309 -16.922 2.898 1 84.5 111 PRO A N 1
ATOM 835 C CA . PRO A 1 111 ? 6.746 -15.539 2.676 1 84.5 111 PRO A CA 1
ATOM 836 C C . PRO A 1 111 ? 5.711 -14.711 1.919 1 84.5 111 PRO A C 1
ATOM 838 O O . PRO A 1 111 ? 5.594 -13.508 2.148 1 84.5 111 PRO A O 1
ATOM 841 N N . ASP A 1 112 ? 4.992 -15.312 1.129 1 85.31 112 ASP A N 1
ATOM 842 C CA . ASP A 1 112 ? 3.977 -14.578 0.381 1 85.31 112 ASP A CA 1
ATOM 843 C C . ASP A 1 112 ? 2.855 -14.102 1.301 1 85.31 112 ASP A C 1
ATOM 845 O O . ASP A 1 112 ? 2.316 -13.008 1.114 1 85.31 112 ASP A O 1
ATOM 849 N N . THR A 1 113 ? 2.543 -14.977 2.211 1 90.19 113 THR A N 1
ATOM 850 C CA . THR A 1 113 ? 1.531 -14.602 3.191 1 90.19 113 THR A CA 1
ATOM 851 C C . THR A 1 113 ? 2.016 -13.43 4.047 1 90.19 113 THR A C 1
ATOM 853 O O . THR A 1 113 ? 1.278 -12.469 4.27 1 90.19 113 THR A O 1
ATOM 856 N N . LEU A 1 114 ? 3.258 -13.5 4.516 1 89.75 114 LEU A N 1
ATOM 857 C CA . LEU A 1 114 ? 3.82 -12.422 5.324 1 89.75 114 LEU A CA 1
ATOM 858 C C . LEU A 1 114 ? 3.846 -11.117 4.543 1 89.75 114 LEU A C 1
ATOM 860 O O . LEU A 1 114 ? 3.535 -10.055 5.09 1 89.75 114 LEU A O 1
ATOM 864 N N . GLN A 1 115 ? 4.156 -11.203 3.328 1 89.25 115 GLN A N 1
ATOM 865 C CA . GLN A 1 115 ? 4.172 -10.008 2.488 1 89.25 115 GLN A CA 1
ATOM 866 C C . GLN A 1 115 ? 2.766 -9.438 2.314 1 89.25 115 GLN A C 1
ATOM 868 O O . GLN A 1 115 ? 2.58 -8.219 2.309 1 89.25 115 GLN A O 1
ATOM 873 N N . GLY A 1 116 ? 1.824 -10.344 2.133 1 90 116 GLY A N 1
ATOM 874 C CA . GLY A 1 116 ? 0.442 -9.906 2.039 1 90 116 GLY A CA 1
ATOM 875 C C . GLY A 1 116 ? -0.043 -9.195 3.291 1 90 116 GLY A C 1
ATOM 876 O O . GLY A 1 116 ? -0.7 -8.156 3.207 1 90 116 GLY A O 1
ATOM 877 N N . ILE A 1 117 ? 0.344 -9.734 4.402 1 92.5 117 ILE A N 1
ATOM 878 C CA . ILE A 1 117 ? -0.056 -9.164 5.68 1 92.5 117 ILE A CA 1
ATOM 879 C C . ILE A 1 117 ? 0.596 -7.793 5.863 1 92.5 117 ILE A C 1
ATOM 881 O O . ILE A 1 117 ? -0.061 -6.836 6.277 1 92.5 117 ILE A O 1
ATOM 885 N N . THR A 1 118 ? 1.859 -7.68 5.551 1 93 118 THR A N 1
ATOM 886 C CA . THR A 1 118 ? 2.549 -6.406 5.719 1 93 118 THR A CA 1
ATOM 887 C C . THR A 1 118 ? 2.023 -5.371 4.73 1 93 118 THR A C 1
ATOM 889 O O . THR A 1 118 ? 1.987 -4.176 5.031 1 93 118 THR A O 1
ATOM 892 N N . LEU A 1 119 ? 1.616 -5.875 3.633 1 93.56 119 LEU A N 1
ATOM 893 C CA . LEU A 1 119 ? 1.002 -4.957 2.678 1 93.56 119 LEU A CA 1
ATOM 894 C C . LEU A 1 119 ? -0.292 -4.375 3.238 1 93.56 119 LEU A C 1
ATOM 896 O O . LEU A 1 119 ? -0.55 -3.178 3.1 1 93.56 119 LEU A O 1
ATOM 900 N N . ASP A 1 120 ? -1.072 -5.152 3.826 1 95.06 120 ASP A N 1
ATOM 901 C CA . ASP A 1 120 ? -2.273 -4.66 4.492 1 95.06 120 ASP A CA 1
ATOM 902 C C . ASP A 1 120 ? -1.922 -3.65 5.582 1 95.06 120 ASP A C 1
ATOM 904 O O . ASP A 1 120 ? -2.57 -2.607 5.703 1 95.06 120 ASP A O 1
ATOM 908 N N . LEU A 1 121 ? -0.925 -4.012 6.293 1 95.12 121 LEU A N 1
ATOM 909 C CA . LEU A 1 121 ? -0.491 -3.1 7.344 1 95.12 121 LEU A CA 1
ATOM 910 C C . LEU A 1 121 ? -0.022 -1.771 6.758 1 95.12 121 LEU A C 1
ATOM 912 O O . LEU A 1 121 ? -0.226 -0.715 7.359 1 95.12 121 LEU A O 1
ATOM 916 N N . ALA A 1 122 ? 0.6 -1.862 5.613 1 97.12 122 ALA A N 1
ATOM 917 C CA . ALA A 1 122 ? 1.034 -0.632 4.957 1 97.12 122 ALA A CA 1
ATOM 918 C C . ALA A 1 122 ? -0.162 0.225 4.551 1 97.12 122 ALA A C 1
ATOM 920 O O . ALA A 1 122 ? -0.134 1.449 4.699 1 97.12 122 ALA A O 1
ATOM 921 N N . ILE A 1 123 ? -1.142 -0.401 4.055 1 97.31 123 ILE A N 1
ATOM 922 C CA . ILE A 1 123 ? -2.35 0.318 3.664 1 97.31 123 ILE A CA 1
ATOM 923 C C . ILE A 1 123 ? -3.016 0.919 4.902 1 97.31 123 ILE A C 1
ATOM 925 O O . ILE A 1 123 ? -3.426 2.082 4.891 1 97.31 123 ILE A O 1
ATOM 929 N N . TYR A 1 124 ? -3.102 0.152 5.973 1 97.19 124 TYR A N 1
ATOM 930 C CA . TYR A 1 124 ? -3.557 0.723 7.238 1 97.19 124 TYR A CA 1
ATOM 931 C C . TYR A 1 124 ? -2.697 1.916 7.637 1 97.19 124 TYR A C 1
ATOM 933 O O . TYR A 1 124 ? -3.217 2.934 8.102 1 97.19 124 TYR A O 1
ATOM 941 N N . GLY A 1 125 ? -1.479 1.753 7.48 1 97.19 125 GLY A N 1
ATOM 942 C CA . GLY A 1 125 ? -0.54 2.795 7.867 1 97.19 125 GLY A CA 1
ATOM 943 C C . GLY A 1 125 ? -0.79 4.113 7.164 1 97.19 125 GLY A C 1
ATOM 944 O O . GLY A 1 125 ? -0.763 5.176 7.793 1 97.19 125 GLY A O 1
ATOM 945 N N . MET A 1 126 ? -0.991 4.027 5.891 1 96.94 126 MET A N 1
ATOM 946 C CA . MET A 1 126 ? -1.278 5.238 5.125 1 96.94 126 MET A CA 1
ATOM 947 C C . MET A 1 126 ? -2.545 5.914 5.637 1 96.94 126 MET A C 1
ATOM 949 O O . MET A 1 126 ? -2.582 7.137 5.793 1 96.94 126 MET A O 1
ATOM 953 N N . LEU A 1 127 ? -3.531 5.137 5.93 1 97.56 127 L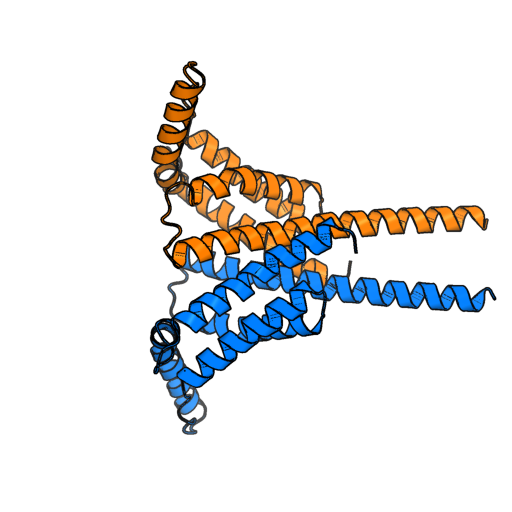EU A N 1
ATOM 954 C CA . LEU A 1 127 ? -4.801 5.684 6.395 1 97.56 127 LEU A CA 1
ATOM 955 C C . LEU A 1 127 ? -4.656 6.289 7.785 1 97.56 127 LEU A C 1
ATOM 957 O O . LEU A 1 127 ? -5.176 7.379 8.055 1 97.56 127 LEU A O 1
ATOM 961 N N . PHE A 1 128 ? -3.959 5.645 8.641 1 96.5 128 PHE A N 1
ATOM 962 C CA . PHE A 1 128 ? -3.723 6.172 9.977 1 96.5 128 PHE A CA 1
ATOM 963 C C . PHE A 1 128 ? -2.904 7.457 9.914 1 96.5 128 PHE A C 1
ATOM 965 O O . PHE A 1 128 ? -3.16 8.398 10.664 1 96.5 128 PHE A O 1
ATOM 972 N N . TYR A 1 129 ? -1.935 7.406 9.078 1 95.38 129 TYR A N 1
ATOM 973 C CA . TYR A 1 129 ? -1.133 8.617 8.922 1 95.38 129 TYR A CA 1
ATOM 974 C C . TYR A 1 129 ? -1.998 9.789 8.492 1 95.38 129 TYR A C 1
ATOM 976 O O . TYR A 1 129 ? -1.876 10.891 9.031 1 95.38 129 TYR A O 1
ATOM 984 N N . PHE A 1 130 ? -2.818 9.531 7.531 1 94.44 130 PHE A N 1
ATOM 985 C CA . PHE A 1 130 ? -3.713 10.578 7.051 1 94.44 130 PHE A CA 1
ATOM 986 C C . PHE A 1 130 ? -4.609 11.086 8.172 1 94.44 130 PHE A C 1
ATOM 988 O O . PHE A 1 130 ? -4.723 12.289 8.398 1 94.44 130 PHE A O 1
ATOM 995 N N . VAL A 1 131 ? -5.254 10.211 8.875 1 94.44 131 VAL A N 1
ATOM 996 C CA . VAL A 1 131 ? -6.18 10.594 9.93 1 94.44 131 VAL A CA 1
ATOM 997 C C . VAL A 1 131 ? -5.43 11.375 11.016 1 94.44 131 VAL A C 1
ATOM 999 O O . VAL A 1 131 ? -5.93 12.383 11.523 1 94.44 131 VAL A O 1
ATOM 1002 N N . GLY A 1 132 ? -4.285 10.938 11.336 1 92.94 132 GLY A N 1
ATOM 1003 C CA . GLY A 1 132 ? -3.471 11.633 12.328 1 92.94 132 GLY A CA 1
ATOM 1004 C C . GLY A 1 132 ? -3.09 13.039 11.898 1 92.94 132 GLY A C 1
ATOM 1005 O O . GLY A 1 132 ? -3.164 13.969 12.703 1 92.94 132 GLY A O 1
ATOM 1006 N N . 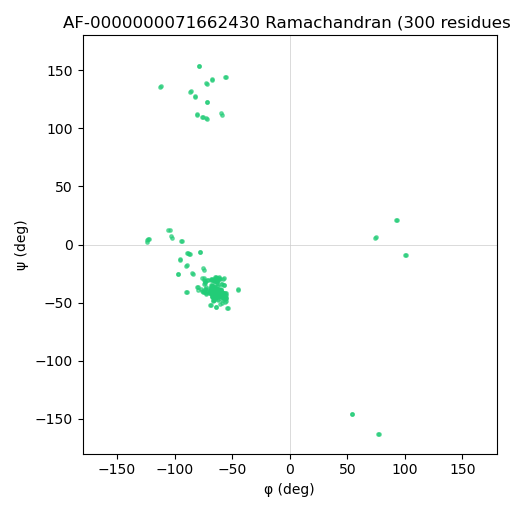MET A 1 133 ? -2.732 13.18 10.703 1 90.38 133 MET A N 1
ATOM 1007 C CA . MET A 1 133 ? -2.305 14.484 10.203 1 90.38 133 MET A CA 1
ATOM 1008 C C . MET A 1 133 ? -3.494 15.422 10.039 1 90.38 133 MET A C 1
ATOM 1010 O O . MET A 1 133 ? -3.377 16.625 10.289 1 90.38 133 MET A O 1
ATOM 1014 N N . ASP A 1 134 ? -4.523 14.852 9.531 1 88.44 134 ASP A N 1
ATOM 1015 C CA . ASP A 1 134 ? -5.734 15.656 9.398 1 88.44 134 ASP A CA 1
ATOM 1016 C C . ASP A 1 134 ? -6.16 16.234 10.742 1 88.44 134 ASP A C 1
ATOM 1018 O O . ASP A 1 134 ? -6.523 17.406 10.836 1 88.44 134 ASP A O 1
ATOM 1022 N N . ARG A 1 135 ? -6.074 15.453 11.734 1 85.56 135 ARG A N 1
ATOM 1023 C CA . ARG A 1 135 ? -6.41 15.906 13.086 1 85.56 135 ARG A CA 1
ATOM 1024 C C . ARG A 1 135 ? -5.441 16.984 13.555 1 85.56 135 ARG A C 1
ATOM 1026 O O . ARG A 1 135 ? -5.859 17.984 14.141 1 85.56 135 ARG A O 1
ATOM 1033 N N . THR A 1 136 ? -4.23 16.781 13.32 1 83.19 136 THR A N 1
ATOM 1034 C CA . THR A 1 136 ? -3.201 17.75 13.711 1 83.19 136 THR A CA 1
ATOM 1035 C C . THR A 1 136 ? -3.422 19.094 13.023 1 83.19 136 THR A C 1
ATOM 1037 O O . THR A 1 136 ? -3.354 20.141 13.656 1 83.19 136 THR A O 1
ATOM 1040 N N . MET A 1 137 ? -3.719 19.031 11.797 1 82.69 137 MET A N 1
ATOM 1041 C CA . MET A 1 137 ? -3.922 20.266 11.031 1 82.69 137 MET A CA 1
ATOM 1042 C C . MET A 1 137 ? -5.176 20.984 11.5 1 82.69 137 MET A C 1
ATOM 1044 O O . MET A 1 137 ? -5.207 22.219 11.547 1 82.69 137 MET A O 1
ATOM 1048 N N . LEU A 1 138 ? -6.133 20.281 11.867 1 80.75 138 LEU A N 1
ATOM 1049 C CA . LEU A 1 138 ? -7.367 20.875 12.367 1 80.75 138 LEU A CA 1
ATOM 1050 C C . LEU A 1 138 ? -7.133 21.562 13.719 1 80.75 138 LEU A C 1
ATOM 1052 O O . LEU A 1 138 ? -7.641 22.656 13.961 1 80.75 138 LEU A O 1
ATOM 1056 N N . ILE A 1 139 ? -6.391 20.922 14.531 1 81.81 139 ILE A N 1
ATOM 1057 C CA . ILE A 1 139 ? -6.082 21.484 15.844 1 81.81 139 ILE A CA 1
ATOM 1058 C C . ILE A 1 139 ? -5.254 22.75 15.688 1 81.81 139 ILE A C 1
ATOM 1060 O O . ILE A 1 139 ? -5.504 23.75 16.359 1 81.81 139 ILE A O 1
ATOM 1064 N N . GLN A 1 140 ? -4.352 22.75 14.781 1 80.5 140 GLN A N 1
ATOM 1065 C CA . GLN A 1 140 ? -3.51 23.906 14.547 1 80.5 140 GLN A CA 1
ATOM 1066 C C . GLN A 1 140 ? -4.328 25.078 14 1 80.5 140 GLN A C 1
ATOM 1068 O O . GLN A 1 140 ? -4.098 26.234 14.367 1 80.5 140 GLN A O 1
ATOM 1073 N N . GLN A 1 141 ? -5.195 24.797 13.141 1 79.75 141 GLN A N 1
ATOM 1074 C CA . GLN A 1 141 ? -6.055 25.844 12.578 1 79.75 141 GLN A CA 1
ATOM 1075 C C . GLN A 1 141 ? -6.914 26.484 13.664 1 79.75 141 GLN A C 1
ATOM 1077 O O . GLN A 1 141 ? -7.082 27.703 13.68 1 79.75 141 GLN A O 1
ATOM 1082 N N . PHE A 1 142 ? -7.375 25.672 14.523 1 82.56 142 PHE A N 1
ATOM 1083 C CA . PHE A 1 142 ? -8.203 26.203 15.609 1 82.56 142 PHE A CA 1
ATOM 1084 C C . PHE A 1 142 ? -7.371 27.047 16.562 1 82.56 142 PHE A C 1
ATOM 1086 O O . PHE A 1 142 ? -7.836 28.078 17.047 1 82.56 142 PHE A O 1
ATOM 1093 N N . ARG A 1 143 ? -6.207 26.625 16.797 1 80.75 143 ARG A N 1
ATOM 1094 C CA . ARG A 1 143 ? -5.32 27.375 17.672 1 80.75 143 ARG A CA 1
ATOM 1095 C C . ARG A 1 143 ? -4.949 28.734 17.078 1 80.75 143 ARG A C 1
ATOM 1097 O O . ARG A 1 143 ? -4.891 29.734 17.781 1 80.75 143 ARG A O 1
ATOM 1104 N N . ARG A 1 144 ? -4.793 28.875 15.875 1 80.5 144 ARG A N 1
ATOM 1105 C CA . ARG A 1 144 ? -4.441 30.109 15.195 1 80.5 144 ARG A CA 1
ATOM 1106 C C . ARG A 1 144 ? -5.621 31.078 15.18 1 80.5 144 ARG A C 1
ATOM 1108 O O . ARG A 1 144 ? -5.445 32.281 15.398 1 80.5 144 ARG A O 1
ATOM 1115 N N . ARG A 1 145 ? -6.676 30.578 14.977 1 84.25 145 ARG A N 1
ATOM 1116 C CA . ARG A 1 145 ? -7.871 31.406 14.93 1 84.25 145 ARG A CA 1
ATOM 1117 C C . ARG A 1 145 ? -8.18 32 16.297 1 84.25 145 ARG A C 1
ATOM 1119 O O . ARG A 1 145 ? -8.562 33.156 16.406 1 84.25 145 ARG A O 1
ATOM 1126 N N . SER A 1 146 ? -7.941 31.203 17.266 1 81 146 SER A N 1
ATOM 1127 C CA . SER A 1 146 ? -8.211 31.688 18.625 1 81 146 SER A CA 1
ATOM 1128 C C . SER A 1 146 ? -7.199 32.75 19.047 1 81 146 SER A C 1
ATOM 1130 O O . SER A 1 146 ? -7.535 33.656 19.781 1 81 146 SER A O 1
ATOM 1132 N N . ALA A 1 147 ? -6.016 32.719 18.594 1 80.06 147 ALA A N 1
ATOM 1133 C CA . ALA A 1 147 ? -4.973 33.688 18.938 1 80.06 147 ALA A CA 1
ATOM 1134 C C . ALA A 1 147 ? -5.223 35.031 18.266 1 80.06 147 ALA A C 1
ATOM 1136 O O . ALA A 1 147 ? -4.957 36.062 18.844 1 80.06 147 ALA A O 1
ATOM 1137 N N . GLY A 1 148 ? -5.668 34.844 17.125 1 69.94 148 GLY A N 1
ATOM 1138 C CA . GLY A 1 148 ? -5.996 36.062 16.422 1 69.94 148 GLY A CA 1
ATOM 1139 C C . GLY A 1 148 ? -7.141 36.844 17.062 1 69.94 148 GLY A C 1
ATOM 1140 O O . GLY A 1 148 ? -7.141 38.062 17.078 1 69.94 148 GLY A O 1
ATOM 1141 N N . LEU A 1 149 ? -8.023 36.25 17.641 1 74.69 149 LEU A N 1
ATOM 1142 C CA . LEU A 1 149 ? -9.164 36.875 18.297 1 74.69 149 LEU A CA 1
ATOM 1143 C C . LEU A 1 149 ? -8.75 37.531 19.609 1 74.69 149 LEU A C 1
ATOM 1145 O O . LEU A 1 149 ? -9.367 38.5 20.062 1 74.69 149 LEU A O 1
ATOM 1149 N N . ARG A 1 150 ? -7.723 37.156 20.172 1 70.44 150 ARG A N 1
ATOM 1150 C CA . ARG A 1 150 ? -7.281 37.719 21.453 1 70.44 150 ARG A CA 1
ATOM 1151 C C . ARG A 1 150 ? -6.496 39 21.234 1 70.44 150 ARG A C 1
ATOM 1153 O O . ARG A 1 150 ? -6.387 39.844 22.141 1 70.44 150 ARG A O 1
ATOM 1160 N N . THR A 1 151 ? -5.965 39.062 20.109 1 65.62 151 THR A N 1
ATOM 1161 C CA . THR A 1 151 ? -5.176 40.25 19.844 1 65.62 151 THR A CA 1
ATOM 1162 C C . THR A 1 151 ? -6.047 41.375 19.266 1 65.62 151 THR A C 1
ATOM 1164 O O . THR A 1 151 ? -5.582 42.5 19.062 1 65.62 151 THR A O 1
ATOM 1167 N N . MET A 1 152 ? -7.246 41.094 18.969 1 55.62 152 MET A N 1
ATOM 1168 C CA . MET A 1 152 ? -8.141 42.188 18.594 1 55.62 152 MET A CA 1
ATOM 1169 C C . MET A 1 152 ? -8.922 42.688 19.812 1 55.62 152 MET A C 1
ATOM 1171 O O . MET A 1 152 ? -9.305 41.875 20.672 1 55.62 152 MET A O 1
ATOM 1175 N N . MET B 1 1 ? 4.113 15.578 15.812 1 59.88 1 MET B N 1
ATOM 1176 C CA . MET B 1 1 ? 3.205 14.711 15.062 1 59.88 1 MET B CA 1
ATOM 1177 C C . MET B 1 1 ? 2.354 13.875 16.016 1 59.88 1 MET B C 1
ATOM 1179 O O . MET B 1 1 ? 2.811 13.492 17.094 1 59.88 1 MET B O 1
ATOM 1183 N N . VAL B 1 2 ? 1.061 13.75 15.75 1 77.56 2 VAL B N 1
ATOM 1184 C CA . VAL B 1 2 ? 0.125 13.031 16.609 1 77.56 2 VAL B CA 1
ATOM 1185 C C . VAL B 1 2 ? 0.451 11.539 16.594 1 77.56 2 VAL B C 1
ATOM 1187 O O . VAL B 1 2 ? 1.077 11.039 15.664 1 77.56 2 VAL B O 1
ATOM 1190 N N . LEU B 1 3 ? 0.326 10.938 17.672 1 90.75 3 LEU B N 1
ATOM 1191 C CA . LEU B 1 3 ? 0.623 9.539 17.938 1 90.75 3 LEU B CA 1
ATOM 1192 C C . LEU B 1 3 ? 0.08 8.648 16.828 1 90.75 3 LEU B C 1
ATOM 1194 O O . LEU B 1 3 ? 0.758 7.719 16.375 1 90.75 3 LEU B O 1
ATOM 1198 N N . LEU B 1 4 ? -1.024 8.953 16.344 1 94.12 4 LEU B N 1
ATOM 1199 C CA . LEU B 1 4 ? -1.648 8.141 15.297 1 94.12 4 LEU B CA 1
ATOM 1200 C C . LEU B 1 4 ? -0.86 8.234 13.992 1 94.12 4 LEU B C 1
ATOM 1202 O O . LEU B 1 4 ? -0.722 7.238 13.281 1 94.12 4 LEU B O 1
ATOM 1206 N N . ALA B 1 5 ? -0.345 9.344 13.695 1 94.19 5 ALA B N 1
ATOM 1207 C CA . ALA B 1 5 ? 0.462 9.523 12.484 1 94.19 5 ALA B CA 1
ATOM 1208 C C . ALA B 1 5 ? 1.777 8.758 12.594 1 94.19 5 ALA B C 1
ATOM 1210 O O . ALA B 1 5 ? 2.217 8.133 11.625 1 94.19 5 ALA B O 1
ATOM 1211 N N . LYS B 1 6 ? 2.391 8.797 13.797 1 94.19 6 LYS B N 1
ATOM 1212 C CA . LYS B 1 6 ? 3.623 8.047 14.008 1 94.19 6 LYS B CA 1
ATOM 1213 C C . LYS B 1 6 ? 3.383 6.543 13.875 1 94.19 6 LYS B C 1
ATOM 1215 O O . LYS B 1 6 ? 4.203 5.824 13.297 1 94.19 6 LYS B O 1
ATOM 1220 N N . PHE B 1 7 ? 2.297 6.16 14.398 1 96.38 7 PHE B N 1
ATOM 1221 C CA . PHE B 1 7 ? 1.93 4.754 14.312 1 96.38 7 PHE B CA 1
ATOM 1222 C C . PHE B 1 7 ? 1.708 4.34 12.859 1 96.38 7 PHE B C 1
ATOM 1224 O O . PHE B 1 7 ? 2.148 3.268 12.445 1 96.38 7 PHE B O 1
ATOM 1231 N N . GLY B 1 8 ? 1.012 5.164 12.094 1 96.25 8 GLY B N 1
ATOM 1232 C CA . GLY B 1 8 ? 0.782 4.895 10.688 1 96.25 8 GLY B CA 1
ATOM 1233 C C . GLY B 1 8 ? 2.064 4.789 9.883 1 96.25 8 GLY B C 1
ATOM 1234 O O . GLY B 1 8 ? 2.211 3.885 9.055 1 96.25 8 GLY B O 1
ATOM 1235 N N . LYS B 1 9 ? 2.975 5.625 10.156 1 96 9 LYS B N 1
ATOM 1236 C CA . LYS B 1 9 ? 4.266 5.605 9.469 1 96 9 LYS B CA 1
ATOM 1237 C C . LYS B 1 9 ? 5.023 4.312 9.766 1 96 9 LYS B C 1
ATOM 1239 O O . LYS B 1 9 ? 5.641 3.732 8.867 1 96 9 LYS B O 1
ATOM 1244 N N . ALA B 1 10 ? 4.973 3.914 11.023 1 96.81 10 ALA B N 1
ATOM 1245 C CA . ALA B 1 10 ? 5.676 2.699 11.422 1 96.81 10 ALA B CA 1
ATOM 1246 C C . ALA B 1 10 ? 5.098 1.473 10.719 1 96.81 10 ALA B C 1
ATOM 1248 O O . ALA B 1 10 ? 5.844 0.61 10.25 1 96.81 10 ALA B O 1
ATOM 1249 N N . LEU B 1 11 ? 3.809 1.417 10.633 1 97.31 11 LEU B N 1
ATOM 1250 C CA . LEU B 1 11 ? 3.156 0.303 9.953 1 97.31 11 LEU B CA 1
ATOM 1251 C C . LEU B 1 11 ? 3.543 0.265 8.477 1 97.31 11 LEU B C 1
ATOM 1253 O O . LEU B 1 11 ? 3.834 -0.804 7.934 1 97.31 11 LEU B O 1
ATOM 1257 N N . PHE B 1 12 ? 3.516 1.445 7.898 1 98 12 PHE B N 1
ATOM 1258 C CA . PHE B 1 12 ? 3.885 1.536 6.488 1 98 12 PHE B CA 1
ATOM 1259 C C . PHE B 1 12 ? 5.324 1.08 6.277 1 98 12 PHE B C 1
ATOM 1261 O O . PHE B 1 12 ? 5.609 0.325 5.348 1 98 12 PHE B O 1
ATOM 1268 N N . ALA B 1 13 ? 6.199 1.464 7.16 1 98.06 13 ALA B N 1
ATOM 1269 C CA . ALA B 1 13 ? 7.621 1.148 7.039 1 98.06 13 ALA B CA 1
ATOM 1270 C C . ALA B 1 13 ? 7.867 -0.348 7.207 1 98.06 13 ALA B C 1
ATOM 1272 O O . ALA B 1 13 ? 8.805 -0.898 6.625 1 98.06 13 ALA B O 1
ATOM 1273 N N . LEU B 1 14 ? 7.023 -0.963 7.992 1 97.19 14 LEU B N 1
ATOM 1274 C CA . LEU B 1 14 ? 7.191 -2.391 8.242 1 97.19 14 LEU B CA 1
ATOM 1275 C C . LEU B 1 14 ? 7.133 -3.18 6.934 1 97.19 14 LEU B C 1
ATOM 1277 O O . LEU B 1 14 ? 7.82 -4.191 6.785 1 97.19 14 LEU B O 1
ATOM 1281 N N . PHE B 1 15 ? 6.371 -2.766 6.031 1 96.75 15 PHE B N 1
ATOM 1282 C CA . PHE B 1 15 ? 6.262 -3.428 4.738 1 96.75 15 PHE B CA 1
ATOM 1283 C C . PHE B 1 15 ? 7.629 -3.537 4.07 1 96.75 15 PHE B C 1
ATOM 1285 O O . PHE B 1 15 ? 8.023 -4.613 3.619 1 96.75 15 PHE B O 1
ATOM 1292 N N . PHE B 1 16 ? 8.359 -2.412 4.078 1 97.75 16 PHE B N 1
ATOM 1293 C CA . PHE B 1 16 ? 9.664 -2.393 3.424 1 97.75 16 PHE B CA 1
ATOM 1294 C C . PHE B 1 16 ? 10.695 -3.141 4.254 1 97.75 16 PHE B C 1
ATOM 1296 O O . PHE B 1 16 ? 11.516 -3.889 3.713 1 97.75 16 PHE B O 1
ATOM 1303 N N . ILE B 1 17 ? 10.641 -2.967 5.523 1 97.5 17 ILE B N 1
ATOM 1304 C CA . ILE B 1 17 ? 11.633 -3.557 6.422 1 97.5 17 ILE B CA 1
ATOM 1305 C C . ILE B 1 17 ? 11.508 -5.078 6.395 1 97.5 17 ILE B C 1
ATOM 1307 O O . ILE B 1 17 ? 12.516 -5.785 6.277 1 97.5 17 ILE B O 1
ATOM 1311 N N . ILE B 1 18 ? 10.328 -5.59 6.512 1 96 18 ILE B N 1
ATOM 1312 C CA . ILE B 1 18 ? 10.117 -7.031 6.5 1 96 18 ILE B CA 1
ATOM 1313 C C . ILE B 1 18 ? 10.477 -7.594 5.125 1 96 18 ILE B C 1
ATOM 1315 O O . ILE B 1 18 ? 11.109 -8.648 5.027 1 96 18 ILE B O 1
ATOM 1319 N N . SER B 1 19 ? 10.023 -6.891 4.07 1 95.56 19 SER B N 1
ATOM 1320 C CA . SER B 1 19 ? 10.391 -7.324 2.727 1 95.56 19 SER B CA 1
ATOM 1321 C C . SER B 1 19 ? 11.906 -7.422 2.566 1 95.56 19 SER B C 1
ATOM 1323 O O . SER B 1 19 ? 12.414 -8.383 1.99 1 95.56 19 SER B O 1
ATOM 1325 N N . ALA B 1 20 ? 12.617 -6.414 3.029 1 96.62 20 ALA B N 1
ATOM 1326 C CA . ALA B 1 20 ? 14.078 -6.422 2.967 1 96.62 20 ALA B CA 1
ATOM 1327 C C . ALA B 1 20 ? 14.648 -7.598 3.756 1 96.62 20 ALA B C 1
ATOM 1329 O O . ALA B 1 20 ? 15.57 -8.273 3.295 1 96.62 20 ALA B O 1
ATOM 1330 N N . TRP B 1 21 ? 14.094 -7.824 4.941 1 95.5 21 TRP B N 1
ATOM 1331 C CA . TRP B 1 21 ? 14.539 -8.914 5.812 1 95.5 21 TRP B CA 1
ATOM 1332 C C . TRP B 1 21 ? 14.359 -10.266 5.125 1 95.5 21 TRP B C 1
ATOM 1334 O O . TRP B 1 21 ? 15.258 -11.109 5.156 1 95.5 21 TRP B O 1
ATOM 1344 N N . GLU B 1 22 ? 13.25 -10.469 4.453 1 94.12 22 GLU B N 1
ATOM 1345 C CA . GLU B 1 22 ? 12.961 -11.719 3.75 1 94.12 22 GLU B CA 1
ATOM 1346 C C . GLU B 1 22 ? 13.906 -11.906 2.566 1 94.12 22 GLU B C 1
ATOM 1348 O O . GLU B 1 22 ? 14.422 -13.008 2.348 1 94.12 22 GLU B O 1
ATOM 1353 N N . GLN B 1 23 ? 14.086 -10.859 1.857 1 94.06 23 GLN B N 1
ATOM 1354 C CA . GLN B 1 23 ? 14.953 -10.953 0.687 1 94.06 23 GLN B CA 1
ATOM 1355 C C . GLN B 1 23 ? 16.406 -11.18 1.094 1 94.06 23 GLN B C 1
ATOM 1357 O O . GLN B 1 23 ? 17.156 -11.867 0.392 1 94.06 23 GLN B O 1
ATOM 1362 N N . LEU B 1 24 ? 16.812 -10.602 2.172 1 95 24 LEU B N 1
ATOM 1363 C CA . LEU B 1 24 ? 18.156 -10.836 2.686 1 95 24 LEU B CA 1
ATOM 1364 C C . LEU B 1 24 ? 18.328 -12.305 3.061 1 95 24 LEU B C 1
ATOM 1366 O O . LEU B 1 24 ? 19.391 -12.891 2.791 1 95 24 LEU B O 1
ATOM 1370 N N . GLY B 1 25 ? 17.328 -12.859 3.645 1 93.94 25 GLY B N 1
ATOM 1371 C CA . GLY B 1 25 ? 17.375 -14.258 4.035 1 93.94 25 GLY B CA 1
ATOM 1372 C C . GLY B 1 25 ? 17.5 -15.203 2.855 1 93.94 25 GLY B C 1
ATOM 1373 O O . GLY B 1 25 ? 18.094 -16.281 2.979 1 93.94 25 GLY B O 1
ATOM 1374 N N . GLU B 1 26 ? 16.938 -14.789 1.75 1 93.38 26 GLU B N 1
ATOM 1375 C CA . GLU B 1 26 ? 16.938 -15.656 0.576 1 93.38 26 GLU B CA 1
ATOM 1376 C C . GLU B 1 26 ? 18 -15.211 -0.437 1 93.38 26 GLU B C 1
ATOM 1378 O O . GLU B 1 26 ? 18.047 -15.719 -1.557 1 93.38 26 GLU B O 1
ATOM 1383 N N . PHE B 1 27 ? 18.75 -14.305 -0.11 1 93.94 27 PHE B N 1
ATOM 1384 C CA . PHE B 1 27 ? 19.703 -13.695 -1.037 1 93.94 27 PHE B CA 1
ATOM 1385 C C . PHE B 1 27 ? 20.703 -14.719 -1.541 1 93.94 27 PHE B C 1
ATOM 1387 O O . PHE B 1 27 ? 20.984 -14.781 -2.74 1 93.94 27 PHE B O 1
ATOM 1394 N N . GLY B 1 28 ? 21.234 -15.57 -0.719 1 93.06 28 GLY B N 1
ATOM 1395 C CA . GLY B 1 28 ? 22.172 -16.625 -1.063 1 93.06 28 GLY B CA 1
ATOM 1396 C C . GLY B 1 28 ? 23.391 -16.125 -1.819 1 93.06 28 GLY B C 1
ATOM 1397 O O . GLY B 1 28 ? 23.875 -15.031 -1.558 1 93.06 28 GLY B O 1
ATOM 1398 N N . THR B 1 29 ? 23.922 -16.938 -2.744 1 92.06 29 THR B N 1
ATOM 1399 C CA . THR B 1 29 ? 25.141 -16.594 -3.469 1 92.06 29 THR B CA 1
ATOM 1400 C C . THR B 1 29 ? 24.812 -15.938 -4.805 1 92.06 29 THR B C 1
ATOM 1402 O O . THR B 1 29 ? 25.672 -15.312 -5.422 1 92.06 29 THR B O 1
ATOM 1405 N N . ASP B 1 30 ? 23.562 -16 -5.219 1 92.12 30 ASP B N 1
ATOM 1406 C CA . ASP B 1 30 ? 23.234 -15.531 -6.562 1 92.12 30 ASP B CA 1
ATOM 1407 C C . ASP B 1 30 ? 22.156 -14.461 -6.527 1 92.12 30 ASP B C 1
ATOM 1409 O O . ASP B 1 30 ? 21.609 -14.078 -7.566 1 92.12 30 ASP B O 1
ATOM 1413 N N . GLY B 1 31 ? 21.656 -14.023 -5.359 1 93.25 31 GLY B N 1
ATOM 1414 C CA . GLY B 1 31 ? 20.641 -13 -5.25 1 93.25 31 GLY B CA 1
ATOM 1415 C C . GLY B 1 31 ? 19.25 -13.562 -4.996 1 93.25 31 GLY B C 1
ATOM 1416 O O . GLY B 1 31 ? 18.297 -12.812 -4.77 1 93.25 31 GLY B O 1
ATOM 1417 N N . GLY B 1 32 ? 19.125 -14.836 -5.098 1 93.38 32 GLY B N 1
ATOM 1418 C CA . GLY B 1 32 ? 17.891 -15.516 -4.699 1 93.38 32 GLY B CA 1
ATOM 1419 C C . GLY B 1 32 ? 16.781 -15.367 -5.707 1 93.38 32 GLY B C 1
ATOM 1420 O O . GLY B 1 32 ? 17.016 -15.039 -6.871 1 93.38 32 GLY B O 1
ATOM 1421 N N . PRO B 1 33 ? 15.555 -15.648 -5.254 1 91.19 33 PRO B N 1
ATOM 1422 C CA . PRO B 1 33 ? 14.391 -15.57 -6.141 1 91.19 33 PRO B CA 1
ATOM 1423 C C . PRO B 1 33 ? 14.227 -14.195 -6.777 1 91.19 33 PRO B C 1
ATOM 1425 O O . PRO B 1 33 ? 13.789 -14.086 -7.922 1 91.19 33 PRO B O 1
ATOM 1428 N N . ALA B 1 34 ? 14.547 -13.219 -6.086 1 89.88 34 ALA B N 1
ATOM 1429 C CA . ALA B 1 34 ? 14.445 -11.875 -6.641 1 89.88 34 ALA B CA 1
ATOM 1430 C C . ALA B 1 34 ? 15.32 -11.719 -7.879 1 89.88 34 ALA B C 1
ATOM 1432 O O . ALA B 1 34 ? 14.914 -11.102 -8.867 1 89.88 34 ALA B O 1
ATOM 1433 N N . ALA B 1 35 ? 16.484 -12.227 -7.809 1 91.94 35 ALA B N 1
ATOM 1434 C CA . ALA B 1 35 ? 17.391 -12.172 -8.953 1 91.94 35 ALA B CA 1
ATOM 1435 C C . ALA B 1 35 ? 16.812 -12.93 -10.148 1 91.94 35 ALA B C 1
ATOM 1437 O O . ALA B 1 35 ? 16.906 -12.469 -11.289 1 91.94 35 ALA B O 1
ATOM 1438 N N . ARG B 1 36 ? 16.297 -14.023 -9.844 1 90.88 36 ARG B N 1
ATOM 1439 C CA . ARG B 1 36 ? 15.727 -14.852 -10.906 1 90.88 36 ARG B CA 1
ATOM 1440 C C . ARG B 1 36 ? 14.555 -14.133 -11.586 1 90.88 36 ARG B C 1
ATOM 1442 O O . ARG B 1 36 ? 14.352 -14.281 -12.789 1 90.88 36 ARG B O 1
ATOM 1449 N N . LEU B 1 37 ? 13.852 -13.367 -10.836 1 86.06 37 LEU B N 1
ATOM 1450 C CA . LEU B 1 37 ? 12.695 -12.641 -11.367 1 86.06 37 LEU B CA 1
ATOM 1451 C C . LEU B 1 37 ? 13.148 -11.461 -12.227 1 86.06 37 LEU B C 1
ATOM 1453 O O . LEU B 1 37 ? 12.516 -11.148 -13.242 1 86.06 37 LEU B O 1
ATOM 1457 N N . VAL B 1 38 ? 14.273 -10.898 -11.914 1 87 38 VAL B N 1
ATOM 1458 C CA . VAL B 1 38 ? 14.672 -9.633 -12.523 1 87 38 VAL B CA 1
ATOM 1459 C C . VAL B 1 38 ? 15.609 -9.898 -13.703 1 87 38 VAL B C 1
ATOM 1461 O O . VAL B 1 38 ? 15.711 -9.086 -14.617 1 87 38 VAL B O 1
ATOM 1464 N N . GLU B 1 39 ? 16.281 -10.938 -13.719 1 89.19 39 GLU B N 1
ATOM 1465 C CA . GLU B 1 39 ? 17.344 -11.234 -14.672 1 89.19 39 GLU B CA 1
ATOM 1466 C C . GLU B 1 39 ? 16.859 -11.109 -16.109 1 89.19 39 GLU B C 1
ATOM 1468 O O . GLU B 1 39 ? 17.453 -10.398 -16.922 1 89.19 39 GLU B O 1
ATOM 1473 N N . PRO B 1 40 ? 15.805 -11.812 -16.422 1 86.38 40 PRO B N 1
ATOM 1474 C CA . PRO B 1 40 ? 15.375 -11.703 -17.812 1 86.38 40 PRO B CA 1
ATOM 1475 C C . PRO B 1 40 ? 14.945 -10.289 -18.203 1 86.38 40 PRO B C 1
ATOM 1477 O O . PRO B 1 40 ? 15.117 -9.875 -19.344 1 86.38 40 PRO B O 1
ATOM 1480 N N . LYS B 1 41 ? 14.5 -9.586 -17.344 1 84.38 41 LYS B N 1
ATOM 1481 C CA . LYS B 1 41 ? 14.039 -8.227 -17.625 1 84.38 41 LYS B CA 1
ATOM 1482 C C . LYS B 1 41 ? 15.211 -7.277 -17.828 1 84.38 41 LYS B C 1
ATOM 1484 O O . LYS B 1 41 ? 15.188 -6.441 -18.734 1 84.38 41 LYS B O 1
ATOM 1489 N N . VAL B 1 42 ? 16.172 -7.438 -17.047 1 85.12 42 VAL B N 1
ATOM 1490 C CA . VAL B 1 42 ? 17.359 -6.617 -17.172 1 85.12 42 VAL B CA 1
ATOM 1491 C C . VAL B 1 42 ? 18.047 -6.883 -18.5 1 85.12 42 VAL B C 1
ATOM 1493 O O . VAL B 1 42 ? 18.5 -5.953 -19.172 1 85.12 42 VAL B O 1
ATOM 1496 N N . ALA B 1 43 ? 18.109 -8.141 -18.812 1 85.38 43 ALA B N 1
ATOM 1497 C CA . ALA B 1 43 ? 18.734 -8.508 -20.078 1 85.38 43 ALA B CA 1
ATOM 1498 C C . ALA B 1 43 ? 17.984 -7.867 -21.25 1 85.38 43 ALA B C 1
ATOM 1500 O O . ALA B 1 43 ? 18.609 -7.352 -22.188 1 85.38 43 ALA B O 1
ATOM 1501 N N . PHE B 1 44 ? 16.703 -7.875 -21.156 1 83.12 44 PHE B N 1
ATOM 1502 C CA . PHE B 1 44 ? 15.883 -7.32 -22.234 1 83.12 44 PHE B CA 1
ATOM 1503 C C . PHE B 1 44 ? 16.078 -5.809 -22.328 1 83.12 44 PHE B C 1
ATOM 1505 O O . PHE B 1 44 ? 16.266 -5.27 -23.422 1 83.12 44 PHE B O 1
ATOM 1512 N N . ILE B 1 45 ? 16.062 -5.164 -21.219 1 80.06 45 ILE B N 1
ATOM 1513 C CA . ILE B 1 45 ? 16.172 -3.711 -21.188 1 80.06 45 ILE B CA 1
ATOM 1514 C C . ILE B 1 45 ? 17.562 -3.297 -21.672 1 80.06 45 ILE B C 1
ATOM 1516 O O . ILE B 1 45 ? 17.703 -2.326 -22.406 1 80.06 45 ILE B O 1
ATOM 1520 N N . THR B 1 46 ? 18.484 -4.008 -21.234 1 82.88 46 THR B N 1
ATOM 1521 C CA . THR B 1 46 ? 19.859 -3.699 -21.625 1 82.88 46 THR B CA 1
ATOM 1522 C C . THR B 1 46 ? 20.047 -3.906 -23.125 1 82.88 46 THR B C 1
ATOM 1524 O O . THR B 1 46 ? 20.688 -3.092 -23.797 1 82.88 46 THR B O 1
ATOM 1527 N N . ASP B 1 47 ? 19.547 -4.996 -23.609 1 83.81 47 ASP B N 1
ATOM 1528 C CA . ASP B 1 47 ? 19.641 -5.281 -25.047 1 83.81 47 ASP B CA 1
ATOM 1529 C C . ASP B 1 47 ? 18.953 -4.207 -25.875 1 83.81 47 ASP B C 1
ATOM 1531 O O . ASP B 1 47 ? 19.484 -3.756 -26.891 1 83.81 47 ASP B O 1
ATOM 1535 N N . ARG B 1 48 ? 17.812 -3.816 -25.438 1 81.88 48 ARG B N 1
ATOM 1536 C CA . ARG B 1 48 ? 17.062 -2.793 -26.141 1 81.88 48 ARG B CA 1
ATOM 1537 C C . ARG B 1 48 ? 17.766 -1.445 -26.094 1 81.88 48 ARG B C 1
ATOM 1539 O O . ARG B 1 48 ? 17.812 -0.713 -27.078 1 81.88 48 ARG B O 1
ATOM 1546 N N . ALA B 1 49 ? 18.234 -1.164 -24.938 1 81.5 49 ALA B N 1
ATOM 1547 C CA . ALA B 1 49 ? 18.969 0.089 -24.781 1 81.5 49 ALA B CA 1
ATOM 1548 C C . ALA B 1 49 ? 20.234 0.09 -25.641 1 81.5 49 ALA B C 1
ATOM 1550 O O . ALA B 1 49 ? 20.562 1.093 -26.281 1 81.5 49 ALA B O 1
ATOM 1551 N N . SER B 1 50 ? 20.906 -1.015 -25.719 1 83.94 50 SER B N 1
ATOM 1552 C CA . SER B 1 50 ? 22.094 -1.138 -26.531 1 83.94 50 SER B CA 1
ATOM 1553 C C . SER B 1 50 ? 21.781 -0.991 -28.016 1 83.94 50 SER B C 1
ATOM 1555 O O . SER B 1 50 ? 22.531 -0.366 -28.766 1 83.94 50 SER B O 1
ATOM 1557 N N . SER B 1 51 ? 20.688 -1.496 -28.328 1 86.38 51 SER B N 1
ATOM 1558 C CA . SER B 1 51 ? 20.297 -1.429 -29.734 1 86.38 51 SER B CA 1
ATOM 1559 C C . SER B 1 51 ? 19.859 -0.016 -30.125 1 86.38 51 SER B C 1
ATOM 1561 O O . SER B 1 51 ? 20.141 0.444 -31.234 1 86.38 51 SER B O 1
ATOM 1563 N N . THR B 1 52 ? 19.25 0.656 -29.203 1 87.19 52 THR B N 1
ATOM 1564 C CA . THR B 1 52 ? 18.75 1.998 -29.484 1 87.19 52 THR B CA 1
ATOM 1565 C C . THR B 1 52 ? 19.891 3.021 -29.406 1 87.19 52 THR B C 1
ATOM 1567 O O . THR B 1 52 ? 19.969 3.93 -30.234 1 87.19 52 THR B O 1
ATOM 1570 N N . LEU B 1 53 ? 20.703 2.773 -28.438 1 85.38 53 LEU B N 1
ATOM 1571 C CA . LEU B 1 53 ? 21.781 3.73 -28.203 1 85.38 53 LEU B CA 1
ATOM 1572 C C . LEU B 1 53 ? 23.016 3.369 -29.031 1 85.38 53 LEU B C 1
ATOM 1574 O O . LEU B 1 53 ? 23.891 4.207 -29.234 1 85.38 53 LEU B O 1
ATOM 1578 N N . GLY B 1 54 ? 23.062 2.223 -29.469 1 83 54 GLY B N 1
ATOM 1579 C CA . GLY B 1 54 ? 24.188 1.761 -30.266 1 83 54 GLY B CA 1
ATOM 1580 C C . GLY B 1 54 ? 25.438 1.507 -29.469 1 83 54 GLY B C 1
ATOM 1581 O O . GLY B 1 54 ? 26.547 1.569 -30 1 83 54 GLY B O 1
ATOM 1582 N N . VAL B 1 55 ? 25.266 1.63 -28.203 1 79.06 55 VAL B N 1
ATOM 1583 C CA . VAL B 1 55 ? 26.406 1.382 -27.328 1 79.06 55 VAL B CA 1
ATOM 1584 C C . VAL B 1 55 ? 26.172 0.121 -26.5 1 79.06 55 VAL B C 1
ATOM 1586 O O . VAL B 1 55 ? 25.031 -0.188 -26.141 1 79.06 55 VAL B O 1
ATOM 1589 N N . GLN B 1 56 ? 27.234 -0.693 -26.422 1 75.62 56 GLN B N 1
ATOM 1590 C CA . GLN B 1 56 ? 27.125 -1.884 -25.594 1 75.62 56 GLN B CA 1
ATOM 1591 C C . GLN B 1 56 ? 27.141 -1.517 -24.109 1 75.62 56 GLN B C 1
ATOM 1593 O O . GLN B 1 56 ? 28.109 -0.925 -23.625 1 75.62 56 GLN B O 1
ATOM 1598 N N . LEU B 1 57 ? 26 -1.644 -23.422 1 70.5 57 LEU B N 1
ATOM 1599 C CA . LEU B 1 57 ? 25.906 -1.359 -21.984 1 70.5 57 LEU B CA 1
ATOM 1600 C C . LEU B 1 57 ? 26.609 -2.447 -21.172 1 70.5 57 LEU B C 1
ATOM 1602 O O . LEU B 1 57 ? 26.656 -3.605 -21.594 1 70.5 57 LEU B O 1
ATOM 1606 N N . PRO B 1 58 ? 27.375 -1.975 -20.109 1 73 58 PRO B N 1
ATOM 1607 C CA . PRO B 1 58 ? 28.016 -2.979 -19.266 1 73 58 PRO B CA 1
ATOM 1608 C C . PRO B 1 58 ? 27.031 -3.994 -18.688 1 73 58 PRO B C 1
ATOM 1610 O O . PRO B 1 58 ? 25.844 -3.693 -18.547 1 73 58 PRO B O 1
ATOM 1613 N N . ARG B 1 59 ? 27.531 -5.164 -18.609 1 77.25 59 ARG B N 1
ATOM 1614 C CA . ARG B 1 59 ? 26.719 -6.215 -18.016 1 77.25 59 ARG B CA 1
ATOM 1615 C C . ARG B 1 59 ? 26.312 -5.863 -16.594 1 77.25 59 ARG B C 1
ATOM 1617 O O . ARG B 1 59 ? 27.172 -5.496 -15.773 1 77.25 59 ARG B O 1
ATOM 1624 N N . ILE B 1 60 ? 25.188 -5.629 -16.328 1 76.94 60 ILE B N 1
ATOM 1625 C CA . ILE B 1 60 ? 24.672 -5.324 -14.992 1 76.94 60 ILE B CA 1
ATOM 1626 C C . ILE B 1 60 ? 24.672 -6.59 -14.141 1 76.94 60 ILE B C 1
ATOM 1628 O O . ILE B 1 60 ? 24.188 -7.637 -14.57 1 76.94 60 ILE B O 1
ATOM 1632 N N . GLU B 1 61 ? 25.391 -6.496 -12.992 1 87.69 61 GLU B N 1
ATOM 1633 C CA . GLU B 1 61 ? 25.391 -7.598 -12.031 1 87.69 61 GLU B CA 1
ATOM 1634 C C . GLU B 1 61 ? 24.078 -7.645 -11.25 1 87.69 61 GLU B C 1
ATOM 1636 O O . GLU B 1 61 ? 23.844 -6.812 -10.367 1 87.69 61 GLU B O 1
ATOM 1641 N N . ILE B 1 62 ? 23.312 -8.578 -11.484 1 90.25 62 ILE B N 1
ATOM 1642 C CA . ILE B 1 62 ? 21.969 -8.68 -10.93 1 90.25 62 ILE B CA 1
ATOM 1643 C C . ILE B 1 62 ? 22.047 -8.781 -9.406 1 90.25 62 ILE B C 1
ATOM 1645 O O . ILE B 1 62 ? 21.203 -8.211 -8.703 1 90.25 62 ILE B O 1
ATOM 1649 N N . LYS B 1 63 ? 22.984 -9.555 -8.969 1 91.75 63 LYS B N 1
ATOM 1650 C CA . LYS B 1 63 ? 23.172 -9.695 -7.523 1 91.75 63 LYS B CA 1
ATOM 1651 C C . LYS B 1 63 ? 23.391 -8.336 -6.859 1 91.75 63 LYS B C 1
ATOM 1653 O O . LYS B 1 63 ? 22.844 -8.07 -5.785 1 91.75 63 LYS B O 1
ATOM 1658 N N . GLY B 1 64 ? 24.172 -7.582 -7.469 1 92.62 64 GLY B N 1
ATOM 1659 C CA . GLY B 1 64 ? 24.406 -6.238 -6.965 1 92.62 64 GLY B CA 1
ATOM 1660 C C . GLY B 1 64 ? 23.156 -5.379 -6.969 1 92.62 64 GLY B C 1
ATOM 1661 O O . GLY B 1 64 ? 22.922 -4.613 -6.031 1 92.62 64 GLY B O 1
ATOM 1662 N N . LEU B 1 65 ? 22.438 -5.512 -8.031 1 92.38 65 LEU B N 1
ATOM 1663 C CA . LEU B 1 65 ? 21.203 -4.758 -8.148 1 92.38 65 LEU B CA 1
ATOM 1664 C C . LEU B 1 65 ? 20.234 -5.141 -7.031 1 92.38 65 LEU B C 1
ATOM 1666 O O . LEU B 1 65 ? 19.609 -4.27 -6.422 1 92.38 65 LEU B O 1
ATOM 1670 N N . ILE B 1 66 ? 20.125 -6.383 -6.77 1 94.62 66 ILE B N 1
ATOM 1671 C CA . ILE B 1 66 ? 19.25 -6.871 -5.707 1 94.62 66 ILE B CA 1
ATOM 1672 C C . ILE B 1 66 ? 19.75 -6.375 -4.355 1 94.62 66 ILE B C 1
ATOM 1674 O O . ILE B 1 66 ? 18.969 -5.953 -3.506 1 94.62 66 ILE B O 1
ATOM 1678 N N . ALA B 1 67 ? 21.047 -6.426 -4.188 1 95.81 67 ALA B N 1
ATOM 1679 C CA . ALA B 1 67 ? 21.641 -5.961 -2.938 1 95.81 67 ALA B CA 1
ATOM 1680 C C . ALA B 1 67 ? 21.328 -4.484 -2.699 1 95.81 67 ALA B C 1
ATOM 1682 O O . ALA B 1 67 ? 21.016 -4.082 -1.574 1 95.81 67 ALA B O 1
ATOM 1683 N N . ILE B 1 68 ? 21.422 -3.707 -3.723 1 95.81 68 ILE B N 1
ATOM 1684 C CA . ILE B 1 68 ? 21.109 -2.285 -3.627 1 95.81 68 ILE B CA 1
ATOM 1685 C C . ILE B 1 68 ? 19.641 -2.104 -3.26 1 95.81 68 ILE B C 1
ATOM 1687 O O . ILE B 1 68 ? 19.297 -1.281 -2.404 1 95.81 68 ILE B O 1
ATOM 1691 N N . GLY B 1 69 ? 18.75 -2.879 -3.904 1 96.19 69 GLY B N 1
ATOM 1692 C CA . GLY B 1 69 ? 17.344 -2.811 -3.586 1 96.19 69 GLY B CA 1
ATOM 1693 C C . GLY B 1 69 ? 17.031 -3.143 -2.137 1 96.19 69 GLY B C 1
ATOM 1694 O O . GLY B 1 69 ? 16.25 -2.455 -1.489 1 96.19 69 GLY B O 1
ATOM 1695 N N . ILE B 1 70 ? 17.672 -4.16 -1.655 1 97.44 70 ILE B N 1
ATOM 1696 C CA . ILE B 1 70 ? 17.5 -4.578 -0.269 1 97.44 70 ILE B CA 1
ATOM 1697 C C . ILE B 1 70 ? 17.953 -3.465 0.669 1 97.44 70 ILE B C 1
ATOM 1699 O O . ILE B 1 70 ? 17.266 -3.141 1.64 1 97.44 70 ILE B O 1
ATOM 1703 N N . ALA B 1 71 ? 19.094 -2.887 0.366 1 98.06 71 ALA B N 1
ATOM 1704 C CA . ALA B 1 71 ? 19.641 -1.814 1.192 1 98.06 71 ALA B CA 1
ATOM 1705 C C . ALA B 1 71 ? 18.734 -0.595 1.188 1 98.06 71 ALA B C 1
ATOM 1707 O O . ALA B 1 71 ? 18.469 -0.007 2.24 1 98.06 71 ALA B O 1
ATOM 1708 N N . LEU B 1 72 ? 18.266 -0.254 0.026 1 98.31 72 LEU B N 1
ATOM 1709 C CA . LEU B 1 72 ? 17.391 0.902 -0.092 1 98.31 72 LEU B CA 1
ATOM 1710 C C . LEU B 1 72 ? 16.094 0.68 0.684 1 98.31 72 LEU B C 1
ATOM 1712 O O . LEU B 1 72 ? 15.625 1.577 1.39 1 98.31 72 LEU B O 1
ATOM 1716 N N . LYS B 1 73 ? 15.562 -0.457 0.625 1 97.25 73 LYS B N 1
ATOM 1717 C CA . LYS B 1 73 ? 14.336 -0.789 1.345 1 97.25 73 LYS B CA 1
ATOM 1718 C C . LYS B 1 73 ? 14.578 -0.812 2.852 1 97.25 73 LYS B C 1
ATOM 1720 O O . LYS B 1 73 ? 13.789 -0.245 3.617 1 97.25 73 LYS B O 1
ATOM 1725 N N . GLY B 1 74 ? 15.578 -1.551 3.199 1 98 74 GLY B N 1
ATOM 1726 C CA . GLY B 1 74 ? 15.844 -1.727 4.617 1 98 74 GLY B CA 1
ATOM 1727 C C . GLY B 1 74 ? 16.234 -0.436 5.316 1 98 74 GLY B C 1
ATOM 1728 O O . GLY B 1 74 ? 15.578 -0.023 6.273 1 98 74 GLY B O 1
ATOM 1729 N N . ILE B 1 75 ? 17.25 0.236 4.77 1 98.5 75 ILE B N 1
ATOM 1730 C CA . ILE B 1 75 ? 17.75 1.479 5.352 1 98.5 75 ILE B CA 1
ATOM 1731 C C . ILE B 1 75 ? 16.672 2.564 5.23 1 98.5 75 ILE B C 1
ATOM 1733 O O . IL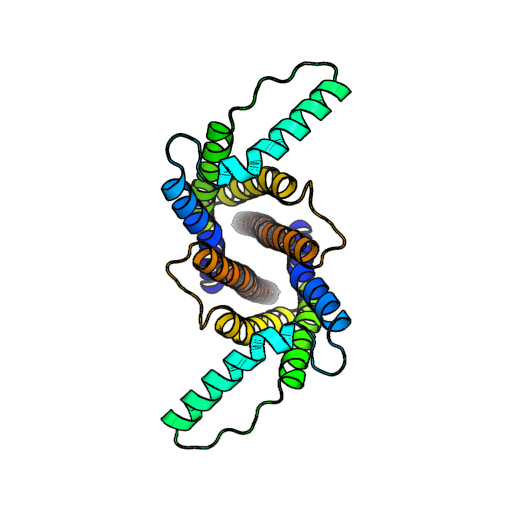E B 1 75 ? 16.406 3.285 6.191 1 98.5 75 ILE B O 1
ATOM 1737 N N . GLY B 1 76 ? 16.094 2.633 4.066 1 98.56 76 GLY B N 1
ATOM 1738 C CA . GLY B 1 76 ? 15.031 3.604 3.873 1 98.56 76 GLY B CA 1
ATOM 1739 C C . GLY B 1 76 ? 13.852 3.391 4.805 1 98.56 76 GLY B C 1
ATOM 1740 O O . GLY B 1 76 ? 13.328 4.348 5.383 1 98.56 76 GLY B O 1
ATOM 1741 N N . GLY B 1 77 ? 13.453 2.119 4.938 1 98.5 77 GLY B N 1
ATOM 1742 C CA . GLY B 1 77 ? 12.344 1.806 5.828 1 98.5 77 GLY B CA 1
ATOM 1743 C C . GLY B 1 77 ? 12.609 2.197 7.27 1 98.5 77 GLY B C 1
ATOM 1744 O O . GLY B 1 77 ? 11.742 2.758 7.938 1 98.5 77 GLY B O 1
ATOM 1745 N N . ILE B 1 78 ? 13.75 1.931 7.746 1 98.19 78 ILE B N 1
ATOM 1746 C CA . ILE B 1 78 ? 14.117 2.23 9.125 1 98.19 78 ILE B CA 1
ATOM 1747 C C . ILE B 1 78 ? 14.156 3.742 9.328 1 98.19 78 ILE B C 1
ATOM 1749 O O . ILE B 1 78 ? 13.57 4.262 10.281 1 98.19 78 ILE B O 1
ATOM 1753 N N . LEU B 1 79 ? 14.805 4.445 8.445 1 98.06 79 LEU B N 1
ATOM 1754 C CA . LEU B 1 79 ? 14.891 5.898 8.555 1 98.06 79 LEU B CA 1
ATOM 1755 C C . LEU B 1 79 ? 13.5 6.523 8.469 1 98.06 79 LEU B C 1
ATOM 1757 O O . LEU B 1 79 ? 13.195 7.469 9.195 1 98.06 79 LEU B O 1
ATOM 1761 N N . PHE B 1 80 ? 12.742 6.008 7.555 1 97.69 80 PHE B N 1
ATOM 1762 C CA . PHE B 1 80 ? 11.391 6.523 7.379 1 97.69 80 PHE B CA 1
ATOM 1763 C C . PHE B 1 80 ? 10.562 6.332 8.648 1 97.69 80 PHE B C 1
ATOM 1765 O O . PHE B 1 80 ? 9.828 7.23 9.055 1 97.69 80 PHE B O 1
ATOM 1772 N N . ALA B 1 81 ? 10.672 5.16 9.266 1 96.5 81 ALA B N 1
ATOM 1773 C CA . ALA B 1 81 ? 9.938 4.863 10.492 1 96.5 81 ALA B CA 1
ATOM 1774 C C . ALA B 1 81 ? 10.25 5.887 11.586 1 96.5 81 ALA B C 1
ATOM 1776 O O . ALA B 1 81 ? 9.383 6.215 12.398 1 96.5 81 ALA B O 1
ATOM 1777 N N . PHE B 1 82 ? 11.383 6.441 11.578 1 93.62 82 PHE B N 1
ATOM 1778 C CA . PHE B 1 82 ? 11.797 7.391 12.602 1 93.62 82 PHE B CA 1
ATOM 1779 C C . PHE B 1 82 ? 11.516 8.82 12.164 1 93.62 82 PHE B C 1
ATOM 1781 O O . PHE B 1 82 ? 11.914 9.773 12.836 1 93.62 82 PHE B O 1
ATOM 1788 N N . GLY B 1 83 ? 10.961 8.93 11.086 1 88.38 83 GLY B N 1
ATOM 1789 C CA . GLY B 1 83 ? 10.461 10.234 10.672 1 88.38 83 GLY B CA 1
ATOM 1790 C C . GLY B 1 83 ? 11.453 11.023 9.844 1 88.38 83 GLY B C 1
ATOM 1791 O O . GLY B 1 83 ? 11.359 12.25 9.75 1 88.38 83 GLY B O 1
ATOM 1792 N N . SER B 1 84 ? 12.391 10.359 9.258 1 91.56 84 SER B N 1
ATOM 1793 C CA . SER B 1 84 ? 13.383 11.039 8.422 1 91.56 84 SER B CA 1
ATOM 1794 C C . SER B 1 84 ? 12.883 11.203 6.992 1 91.56 84 SER B C 1
ATOM 1796 O O . SER B 1 84 ? 12.398 10.25 6.383 1 91.56 84 SER B O 1
ATOM 1798 N N . SER B 1 85 ? 12.992 12.391 6.426 1 93.69 85 SER B N 1
ATOM 1799 C CA . SER B 1 85 ? 12.648 12.633 5.027 1 93.69 85 SER B CA 1
ATOM 1800 C C . SER B 1 85 ? 13.602 11.891 4.09 1 93.69 85 SER B C 1
ATOM 1802 O O . SER B 1 85 ? 13.203 11.492 2.992 1 93.69 85 SER B O 1
ATOM 1804 N N . THR B 1 86 ? 14.805 11.75 4.543 1 96.81 86 THR B N 1
ATOM 1805 C CA . THR B 1 86 ? 15.766 10.992 3.758 1 96.81 86 THR B CA 1
ATOM 1806 C C . THR B 1 86 ? 15.273 9.57 3.525 1 96.81 86 THR B C 1
ATOM 1808 O O . THR B 1 86 ? 15.43 9.016 2.432 1 96.81 86 THR B O 1
ATOM 1811 N N . GLY B 1 87 ? 14.695 8.953 4.496 1 98.12 87 GLY B N 1
ATOM 1812 C CA . GLY B 1 87 ? 14.125 7.621 4.348 1 98.12 87 GLY B CA 1
ATOM 1813 C C . GLY B 1 87 ? 13.062 7.551 3.266 1 98.12 87 GLY B C 1
ATOM 1814 O O . GLY B 1 87 ? 13.039 6.605 2.473 1 98.12 87 GLY B O 1
ATOM 1815 N N . ALA B 1 88 ? 12.227 8.547 3.225 1 97.75 88 ALA B N 1
ATOM 1816 C CA . ALA B 1 88 ? 11.172 8.594 2.209 1 97.75 88 ALA B CA 1
ATOM 1817 C C . ALA B 1 88 ? 11.773 8.656 0.806 1 97.75 88 ALA B C 1
ATOM 1819 O O . ALA B 1 88 ? 11.305 7.969 -0.106 1 97.75 88 ALA B O 1
ATOM 1820 N N . TYR B 1 89 ? 12.789 9.438 0.65 1 98 89 TYR B N 1
ATOM 1821 C CA . TYR B 1 89 ? 13.422 9.586 -0.658 1 98 89 TYR B CA 1
ATOM 1822 C C . TYR B 1 89 ? 14.102 8.289 -1.08 1 98 89 TYR B C 1
ATOM 1824 O O . TYR B 1 89 ? 14.078 7.922 -2.258 1 98 89 TYR B O 1
ATOM 1832 N N . LEU B 1 90 ? 14.719 7.664 -0.139 1 98.56 90 LEU B N 1
ATOM 1833 C CA . LEU B 1 90 ? 15.344 6.387 -0.452 1 98.56 90 LEU B CA 1
ATOM 1834 C C . LEU B 1 90 ? 14.305 5.363 -0.896 1 98.56 90 LEU B C 1
ATOM 1836 O O . LEU B 1 90 ? 14.539 4.602 -1.835 1 98.56 90 LEU B O 1
ATOM 1840 N N . LEU B 1 91 ? 13.211 5.316 -0.26 1 98.56 91 LEU B N 1
ATOM 1841 C CA . LEU B 1 91 ? 12.141 4.391 -0.624 1 98.56 91 LEU B CA 1
ATOM 1842 C C . LEU B 1 91 ? 11.547 4.754 -1.98 1 98.56 91 LEU B C 1
ATOM 1844 O O . LEU B 1 91 ? 11.227 3.871 -2.777 1 98.56 91 LEU B O 1
ATOM 1848 N N . LEU B 1 92 ? 11.406 6.055 -2.219 1 98.25 92 LEU B N 1
ATOM 1849 C CA . LEU B 1 92 ? 10.945 6.496 -3.529 1 98.25 92 LEU B CA 1
ATOM 1850 C C . LEU B 1 92 ? 11.898 6.039 -4.625 1 98.25 92 LEU B C 1
ATOM 1852 O O . LEU B 1 92 ? 11.469 5.613 -5.699 1 98.25 92 LEU B O 1
ATOM 1856 N N . LEU B 1 93 ? 13.172 6.168 -4.32 1 97.62 93 LEU B N 1
ATOM 1857 C CA . LEU B 1 93 ? 14.18 5.711 -5.266 1 97.62 93 LEU B CA 1
ATOM 1858 C C . LEU B 1 93 ? 14.07 4.207 -5.504 1 97.62 93 LEU B C 1
ATOM 1860 O O . LEU B 1 93 ? 14.094 3.754 -6.648 1 97.62 93 LEU B O 1
ATOM 1864 N N . HIS B 1 94 ? 13.953 3.492 -4.473 1 97.12 94 HIS B N 1
ATOM 1865 C CA . HIS B 1 94 ? 13.789 2.049 -4.594 1 97.12 94 HIS B CA 1
ATOM 1866 C C . HIS B 1 94 ? 12.586 1.706 -5.465 1 97.12 94 HIS B C 1
ATOM 1868 O O . HIS B 1 94 ? 12.688 0.884 -6.379 1 97.12 94 HIS B O 1
ATOM 1874 N N . MET B 1 95 ? 11.484 2.34 -5.148 1 95.75 95 MET B N 1
ATOM 1875 C CA . MET B 1 95 ? 10.25 2.074 -5.887 1 95.75 95 MET B CA 1
ATOM 1876 C C . MET B 1 95 ? 10.398 2.475 -7.352 1 95.75 95 MET B C 1
ATOM 1878 O O . MET B 1 95 ? 9.867 1.809 -8.242 1 95.75 95 MET B O 1
ATOM 1882 N N . GLY B 1 96 ? 11.086 3.578 -7.559 1 93.31 96 GLY B N 1
ATOM 1883 C CA . GLY B 1 96 ? 11.289 4.051 -8.922 1 93.31 96 GLY B CA 1
ATOM 1884 C C . GLY B 1 96 ? 12.062 3.072 -9.781 1 93.31 96 GLY B C 1
ATOM 1885 O O . GLY B 1 96 ? 11.82 2.971 -10.984 1 93.31 96 GLY B O 1
ATOM 1886 N N . ILE B 1 97 ? 12.867 2.316 -9.172 1 88.38 97 ILE B N 1
ATOM 1887 C CA . ILE B 1 97 ? 13.672 1.327 -9.875 1 88.38 97 ILE B CA 1
ATOM 1888 C C . ILE B 1 97 ? 12.914 0.004 -9.953 1 88.38 97 ILE B C 1
ATOM 1890 O O . ILE B 1 97 ? 12.82 -0.599 -11.023 1 88.38 97 ILE B O 1
ATOM 1894 N N . SER B 1 98 ? 12.242 -0.378 -8.883 1 88.56 98 SER B N 1
ATOM 1895 C CA . SER B 1 98 ? 11.664 -1.713 -8.766 1 88.56 98 SER B CA 1
ATOM 1896 C C . SER B 1 98 ? 10.344 -1.812 -9.523 1 88.56 98 SER B C 1
ATOM 1898 O O . SER B 1 98 ? 10.055 -2.838 -10.141 1 88.56 98 SER B O 1
ATOM 1900 N N . ALA B 1 99 ? 9.555 -0.773 -9.523 1 86.44 99 ALA B N 1
ATOM 1901 C CA . ALA B 1 99 ? 8.195 -0.845 -10.055 1 86.44 99 ALA B CA 1
ATOM 1902 C C . ALA B 1 99 ? 8.211 -1.108 -11.562 1 86.44 99 ALA B C 1
ATOM 1904 O O . ALA B 1 99 ? 7.496 -1.988 -12.047 1 86.44 99 ALA B O 1
ATOM 1905 N N . PRO B 1 100 ? 9.031 -0.454 -12.359 1 79.88 100 PRO B N 1
ATOM 1906 C CA . PRO B 1 100 ? 9.047 -0.762 -13.789 1 79.88 100 PRO B CA 1
ATOM 1907 C C . PRO B 1 100 ? 9.523 -2.186 -14.078 1 79.88 100 PRO B C 1
ATOM 1909 O O . PRO B 1 100 ? 9.047 -2.814 -15.031 1 79.88 100 PRO B O 1
ATOM 1912 N N . PHE B 1 101 ? 10.297 -2.74 -13.281 1 78.12 101 PHE B N 1
ATOM 1913 C CA . PHE B 1 101 ? 10.789 -4.102 -13.477 1 78.12 101 PHE B CA 1
ATOM 1914 C C . PHE B 1 101 ? 9.688 -5.117 -13.188 1 78.12 101 PHE B C 1
ATOM 1916 O O . PHE B 1 101 ? 9.586 -6.141 -13.867 1 78.12 101 PHE B O 1
ATOM 1923 N N . LEU B 1 102 ? 8.914 -4.766 -12.297 1 79.62 102 LEU B N 1
ATOM 1924 C CA . LEU B 1 102 ? 7.898 -5.723 -11.875 1 79.62 102 LEU B CA 1
ATOM 1925 C C . LEU B 1 102 ? 6.785 -5.828 -12.914 1 79.62 102 LEU B C 1
ATOM 1927 O O . LEU B 1 102 ? 6.262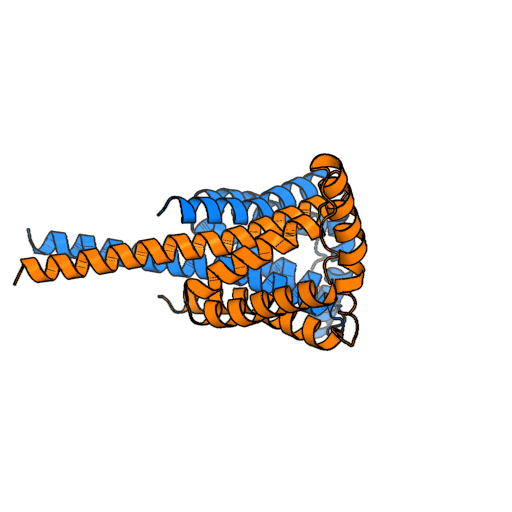 -6.914 -13.156 1 79.62 102 LEU B O 1
ATOM 1931 N N . HIS B 1 103 ? 6.547 -4.734 -13.664 1 82.88 103 HIS B N 1
ATOM 1932 C CA . HIS B 1 103 ? 5.332 -4.75 -14.469 1 82.88 103 HIS B CA 1
ATOM 1933 C C . HIS B 1 103 ? 5.645 -4.555 -15.945 1 82.88 103 HIS B C 1
ATOM 1935 O O . HIS B 1 103 ? 4.734 -4.516 -16.781 1 82.88 103 HIS B O 1
ATOM 1941 N N . TYR B 1 104 ? 6.91 -4.504 -16.25 1 78.25 104 TYR B N 1
ATOM 1942 C CA . TYR B 1 104 ? 7.305 -4.16 -17.609 1 78.25 104 TYR B CA 1
ATOM 1943 C C . TYR B 1 104 ? 6.727 -5.156 -18.609 1 78.25 104 TYR B C 1
ATOM 1945 O O . TYR B 1 104 ? 6.23 -4.762 -19.672 1 78.25 104 TYR B O 1
ATOM 1953 N N . PHE B 1 105 ? 6.648 -6.441 -18.328 1 81.06 105 PHE B N 1
ATOM 1954 C CA . PHE B 1 105 ? 6.23 -7.453 -19.297 1 81.06 105 PHE B CA 1
ATOM 1955 C C . PHE B 1 105 ? 4.812 -7.93 -19 1 81.06 105 PHE B C 1
ATOM 1957 O O . PHE B 1 105 ? 4.348 -8.914 -19.578 1 81.06 105 PHE B O 1
ATOM 1964 N N . ASP B 1 106 ? 4.188 -7.215 -18.172 1 83.44 106 ASP B N 1
ATOM 1965 C CA . ASP B 1 106 ? 2.881 -7.707 -17.75 1 83.44 106 ASP B CA 1
ATOM 1966 C C . ASP B 1 106 ? 1.815 -7.414 -18.797 1 83.44 106 ASP B C 1
ATOM 1968 O O . ASP B 1 106 ? 1.989 -6.52 -19.625 1 83.44 106 ASP B O 1
ATOM 1972 N N . ASP B 1 107 ? 0.831 -8.258 -18.75 1 89.06 107 ASP B N 1
ATOM 1973 C CA . ASP B 1 107 ? -0.381 -8.016 -19.531 1 89.06 107 ASP B CA 1
ATOM 1974 C C . ASP B 1 107 ? -1.3 -7.023 -18.828 1 89.06 107 ASP B C 1
ATOM 1976 O O . ASP B 1 107 ? -1.943 -7.363 -17.828 1 89.06 107 ASP B O 1
ATOM 1980 N N . TYR B 1 108 ? -1.427 -5.879 -19.391 1 86.75 108 TYR B N 1
ATOM 1981 C CA . TYR B 1 108 ? -2.131 -4.785 -18.734 1 86.75 108 TYR B CA 1
ATOM 1982 C C . TYR B 1 108 ? -3.641 -4.973 -18.828 1 86.75 108 TYR B C 1
ATOM 1984 O O . TYR B 1 108 ? -4.402 -4.289 -18.141 1 86.75 108 TYR B O 1
ATOM 1992 N N . ASP B 1 109 ? -4.062 -5.949 -19.547 1 88.31 109 ASP B N 1
ATOM 1993 C CA . ASP B 1 109 ? -5.48 -6.293 -19.594 1 88.31 109 ASP B CA 1
ATOM 1994 C C . ASP B 1 109 ? -5.852 -7.258 -18.484 1 88.31 109 ASP B C 1
ATOM 1996 O O . ASP B 1 109 ? -7.031 -7.484 -18.203 1 88.31 109 ASP B O 1
ATOM 2000 N N . ASP B 1 110 ? -4.855 -7.684 -17.875 1 89.06 110 ASP B N 1
ATOM 2001 C CA . ASP B 1 110 ? -5.055 -8.578 -16.734 1 89.06 110 ASP B CA 1
ATOM 2002 C C . ASP B 1 110 ? -5.375 -7.797 -15.469 1 89.06 110 ASP B C 1
ATOM 2004 O O . ASP B 1 110 ? -4.59 -6.949 -15.031 1 89.06 110 ASP B O 1
ATOM 2008 N N . PRO B 1 111 ? -6.441 -8.164 -14.836 1 85.06 111 PRO B N 1
ATOM 2009 C CA . PRO B 1 111 ? -6.84 -7.449 -13.617 1 85.06 111 PRO B CA 1
ATOM 2010 C C . PRO B 1 111 ? -5.793 -7.547 -12.508 1 85.06 111 PRO B C 1
ATOM 2012 O O . PRO B 1 111 ? -5.633 -6.609 -11.727 1 85.06 111 PRO B O 1
ATOM 2015 N N . ASP B 1 112 ? -5.098 -8.555 -12.492 1 85.81 112 ASP B N 1
ATOM 2016 C CA . ASP B 1 112 ? -4.07 -8.703 -11.469 1 85.81 112 ASP B CA 1
ATOM 2017 C C . ASP B 1 112 ? -2.922 -7.719 -11.688 1 85.81 112 ASP B C 1
ATOM 2019 O O . ASP B 1 112 ? -2.352 -7.191 -10.734 1 85.81 112 ASP B O 1
ATOM 2023 N N . THR B 1 113 ? -2.615 -7.578 -12.945 1 90.69 113 THR B N 1
ATOM 2024 C CA . THR B 1 113 ? -1.578 -6.609 -13.281 1 90.69 113 THR B CA 1
ATOM 2025 C C . THR B 1 113 ? -2.016 -5.195 -12.914 1 90.69 113 THR B C 1
ATOM 2027 O O . THR B 1 113 ? -1.245 -4.438 -12.312 1 90.69 113 THR B O 1
ATOM 2030 N N . LEU B 1 114 ? -3.254 -4.84 -13.25 1 90.38 114 LEU B N 1
ATOM 2031 C CA . LEU B 1 114 ? -3.771 -3.518 -12.914 1 90.38 114 LEU B CA 1
ATOM 2032 C C . LEU B 1 114 ? -3.777 -3.301 -11.406 1 90.38 114 LEU B C 1
ATOM 2034 O O . LEU B 1 114 ? -3.43 -2.217 -10.93 1 90.38 114 LEU B O 1
ATOM 2038 N N . GLN B 1 115 ? -4.098 -4.281 -10.711 1 89.81 115 GLN B N 1
ATOM 2039 C CA . GLN B 1 115 ? -4.094 -4.184 -9.258 1 89.81 115 GLN B CA 1
ATOM 2040 C C . GLN B 1 115 ? -2.676 -4 -8.719 1 89.81 115 GLN B C 1
ATOM 2042 O O . GLN B 1 115 ? -2.455 -3.244 -7.773 1 89.81 115 GLN B O 1
ATOM 2047 N N . GLY B 1 116 ? -1.766 -4.746 -9.32 1 90.31 116 GLY B N 1
ATOM 2048 C CA . GLY B 1 116 ? -0.372 -4.582 -8.938 1 90.31 116 GLY B CA 1
ATOM 2049 C C . GLY B 1 116 ? 0.153 -3.18 -9.18 1 90.31 116 GLY B C 1
ATOM 2050 O O . GLY B 1 116 ? 0.836 -2.609 -8.328 1 90.31 116 GLY B O 1
ATOM 2051 N N . ILE B 1 117 ? -0.229 -2.645 -10.297 1 92.88 117 ILE B N 1
ATOM 2052 C CA . ILE B 1 117 ? 0.207 -1.303 -10.664 1 92.88 117 ILE B CA 1
ATOM 2053 C C . ILE B 1 117 ? -0.403 -0.281 -9.703 1 92.88 117 ILE B C 1
ATOM 2055 O O . ILE B 1 117 ? 0.287 0.625 -9.227 1 92.88 117 ILE B O 1
ATOM 2059 N N . THR B 1 118 ? -1.668 -0.415 -9.406 1 93.31 118 THR B N 1
ATOM 2060 C CA . THR B 1 118 ? -2.316 0.541 -8.516 1 93.31 118 THR B CA 1
ATOM 2061 C C . THR B 1 118 ? -1.778 0.408 -7.09 1 93.31 118 THR B C 1
ATOM 2063 O O . THR B 1 118 ? -1.7 1.395 -6.355 1 93.31 118 THR B O 1
ATOM 2066 N N . LEU B 1 119 ? -1.394 -0.765 -6.789 1 93.75 119 LEU B N 1
ATOM 2067 C CA . LEU B 1 119 ? -0.769 -0.945 -5.484 1 93.75 119 LEU B CA 1
ATOM 2068 C C . LEU B 1 119 ? 0.549 -0.183 -5.402 1 93.75 119 LEU B C 1
ATOM 2070 O O . LEU B 1 119 ? 0.838 0.459 -4.391 1 93.75 119 LEU B O 1
ATOM 2074 N N . ASP B 1 120 ? 1.322 -0.249 -6.391 1 95.19 120 ASP B N 1
A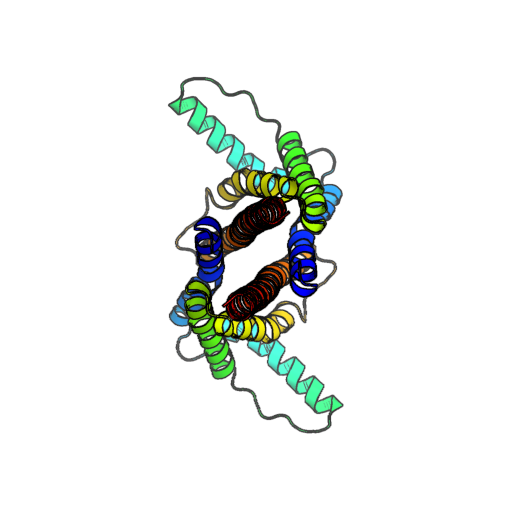TOM 2075 C CA . ASP B 1 120 ? 2.547 0.545 -6.441 1 95.19 120 ASP B CA 1
ATOM 2076 C C . ASP B 1 120 ? 2.238 2.037 -6.34 1 95.19 120 ASP B C 1
ATOM 2078 O O . ASP B 1 120 ? 2.92 2.77 -5.621 1 95.19 120 ASP B O 1
ATOM 2082 N N . LEU B 1 121 ? 1.233 2.393 -7.055 1 95.25 121 LEU B N 1
ATOM 2083 C CA . LEU B 1 121 ? 0.843 3.799 -7.008 1 95.25 121 LEU B CA 1
ATOM 2084 C C . LEU B 1 121 ? 0.404 4.191 -5.598 1 95.25 121 LEU B C 1
ATOM 2086 O O . LEU B 1 121 ? 0.647 5.316 -5.16 1 95.25 121 LEU B O 1
ATOM 2090 N N . ALA B 1 122 ? -0.238 3.262 -4.934 1 97.12 122 ALA B N 1
ATOM 2091 C CA . ALA B 1 122 ? -0.643 3.535 -3.555 1 97.12 122 ALA B CA 1
ATOM 2092 C C . ALA B 1 122 ? 0.574 3.725 -2.654 1 97.12 122 ALA B C 1
ATOM 2094 O O . ALA B 1 122 ? 0.587 4.613 -1.798 1 97.12 122 ALA B O 1
ATOM 2095 N N . ILE B 1 123 ? 1.522 2.916 -2.846 1 97.44 123 ILE B N 1
ATOM 2096 C CA . ILE B 1 123 ? 2.748 3.029 -2.062 1 97.44 123 ILE B CA 1
ATOM 2097 C C . ILE B 1 123 ? 3.441 4.352 -2.381 1 97.44 123 ILE B C 1
ATOM 2099 O O . ILE B 1 123 ? 3.877 5.062 -1.473 1 97.44 123 ILE B O 1
ATOM 2103 N N . TYR B 1 124 ? 3.518 4.695 -3.65 1 97.25 124 TYR B N 1
ATOM 2104 C CA . TYR B 1 124 ? 4 6.027 -4.008 1 97.25 124 TYR B CA 1
ATOM 2105 C C . TYR B 1 124 ? 3.182 7.109 -3.314 1 97.25 124 TYR B C 1
ATOM 2107 O O . TYR B 1 124 ? 3.732 8.109 -2.842 1 97.25 124 TYR B O 1
ATOM 2115 N N . GLY B 1 125 ? 1.965 6.902 -3.295 1 97.25 125 GLY B N 1
ATOM 2116 C CA . GLY B 1 125 ? 1.059 7.883 -2.719 1 97.25 125 GLY B CA 1
ATOM 2117 C C . GLY B 1 125 ? 1.356 8.188 -1.264 1 97.25 125 GLY B C 1
ATOM 2118 O O . GLY B 1 125 ? 1.367 9.352 -0.858 1 97.25 125 GLY B O 1
ATOM 2119 N N . MET B 1 126 ? 1.542 7.125 -0.488 1 97.06 126 MET B N 1
ATOM 2120 C CA . MET B 1 126 ? 1.874 7.332 0.919 1 97.06 126 MET B CA 1
ATOM 2121 C C . MET B 1 126 ? 3.168 8.125 1.062 1 97.06 126 MET B C 1
ATOM 2123 O O . MET B 1 126 ? 3.258 9.031 1.897 1 97.06 126 MET B O 1
ATOM 2127 N N . LEU B 1 127 ? 4.121 7.832 0.241 1 97.69 127 LEU B N 1
ATOM 2128 C CA . LEU B 1 127 ? 5.418 8.5 0.329 1 97.69 127 LEU B CA 1
ATOM 2129 C C . LEU B 1 127 ? 5.309 9.961 -0.093 1 97.69 127 LEU B C 1
ATOM 2131 O O . LEU B 1 127 ? 5.867 10.844 0.561 1 97.69 127 LEU B O 1
ATOM 2135 N N . PHE B 1 128 ? 4.594 10.227 -1.114 1 96.62 128 PHE B N 1
ATOM 2136 C CA . PHE B 1 128 ? 4.387 11.602 -1.552 1 96.62 128 PHE B CA 1
ATOM 2137 C C . PHE B 1 128 ? 3.605 12.391 -0.506 1 96.62 128 PHE B C 1
ATOM 2139 O O . PHE B 1 128 ? 3.906 13.562 -0.251 1 96.62 128 PHE B O 1
ATOM 2146 N N . TYR B 1 129 ? 2.61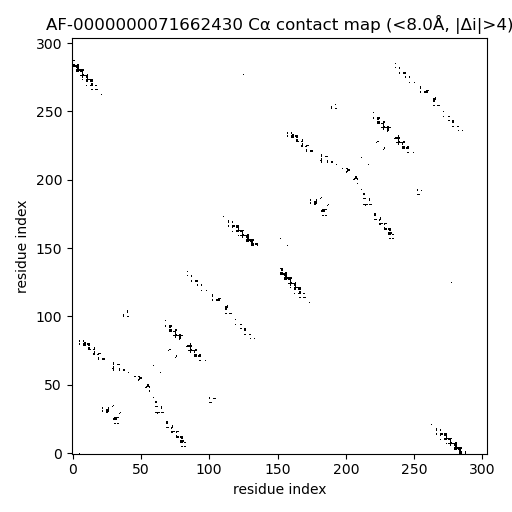1 11.75 0.002 1 95.38 129 TYR B N 1
ATOM 2147 C CA . TYR B 1 129 ? 1.845 12.414 1.05 1 95.38 129 TYR B CA 1
ATOM 2148 C C . TYR B 1 129 ? 2.74 12.797 2.221 1 95.38 129 TYR B C 1
ATOM 2150 O O . TYR B 1 129 ? 2.658 13.922 2.732 1 95.38 129 TYR B O 1
ATOM 2158 N N . PHE B 1 130 ? 3.555 11.891 2.615 1 94.81 130 PHE B N 1
ATOM 2159 C CA . PHE B 1 130 ? 4.473 12.148 3.719 1 94.81 130 PHE B CA 1
ATOM 2160 C C . PHE B 1 130 ? 5.398 13.312 3.387 1 94.81 130 PHE B C 1
ATOM 2162 O O . PHE B 1 130 ? 5.547 14.242 4.184 1 94.81 130 PHE B O 1
ATOM 2169 N N . VAL B 1 131 ? 6.023 13.266 2.256 1 94.69 131 VAL B N 1
ATOM 2170 C CA . VAL B 1 131 ? 6.969 14.305 1.869 1 94.69 131 VAL B CA 1
ATOM 2171 C C . VAL B 1 131 ? 6.258 15.648 1.802 1 94.69 131 VAL B C 1
ATOM 2173 O O . VAL B 1 131 ? 6.797 16.672 2.254 1 94.69 131 VAL B O 1
ATOM 2176 N N . GLY B 1 132 ? 5.102 15.672 1.271 1 92.94 132 GLY B N 1
ATOM 2177 C CA . GLY B 1 132 ? 4.32 16.891 1.203 1 92.94 132 GLY B CA 1
ATOM 2178 C C . GLY B 1 132 ? 3.98 17.469 2.568 1 92.94 132 GLY B C 1
ATOM 2179 O O . GLY B 1 132 ? 4.098 18.672 2.791 1 92.94 132 GLY B O 1
ATOM 2180 N N . MET B 1 133 ? 3.6 16.641 3.432 1 90.44 133 MET B N 1
ATOM 2181 C CA . MET B 1 133 ? 3.203 17.078 4.766 1 90.44 133 MET B CA 1
ATOM 2182 C C . MET B 1 133 ? 4.418 17.5 5.582 1 90.44 133 MET B C 1
ATOM 2184 O O . MET B 1 133 ? 4.348 18.453 6.355 1 90.4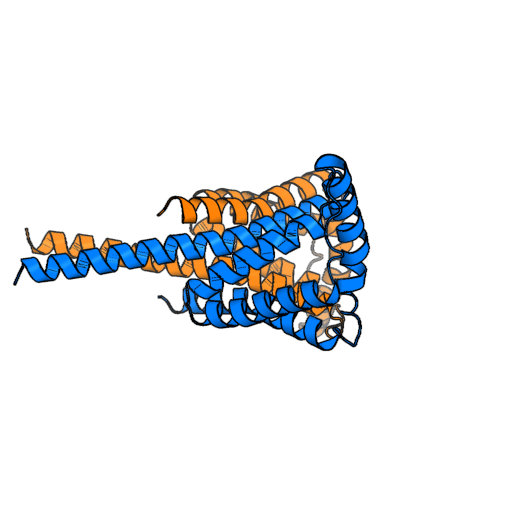4 133 MET B O 1
ATOM 2188 N N . ASP B 1 134 ? 5.43 16.719 5.453 1 88.75 134 ASP B N 1
ATOM 2189 C CA . ASP B 1 134 ? 6.664 17.078 6.145 1 88.75 134 ASP B CA 1
ATOM 2190 C C . ASP B 1 134 ? 7.137 18.469 5.738 1 88.75 134 ASP B C 1
ATOM 2192 O O . ASP B 1 134 ? 7.535 19.266 6.59 1 88.75 134 ASP B O 1
ATOM 2196 N N . ARG B 1 135 ? 7.055 18.75 4.504 1 86.12 135 ARG B N 1
ATOM 2197 C CA . ARG B 1 135 ? 7.43 20.062 4.004 1 86.12 135 ARG B CA 1
ATOM 2198 C C . ARG B 1 135 ? 6.508 21.156 4.559 1 86.12 135 ARG B C 1
ATOM 2200 O O . ARG B 1 135 ? 6.973 22.219 4.961 1 86.12 135 ARG B O 1
ATOM 2207 N N . THR B 1 136 ? 5.27 20.891 4.57 1 83.56 136 THR B N 1
ATOM 2208 C CA . THR B 1 136 ? 4.281 21.828 5.082 1 83.56 136 THR B CA 1
ATOM 2209 C C . THR B 1 136 ? 4.527 22.125 6.559 1 83.56 136 THR B C 1
ATOM 2211 O O . THR B 1 136 ? 4.508 23.281 6.977 1 83.56 136 THR B O 1
ATOM 2214 N N . MET B 1 137 ? 4.797 21.109 7.273 1 82.88 137 MET B N 1
ATOM 2215 C CA . MET B 1 137 ? 5.023 21.281 8.703 1 82.88 137 MET B CA 1
ATOM 2216 C C . MET B 1 137 ? 6.309 22.062 8.961 1 82.88 137 MET B C 1
ATOM 2218 O O . MET B 1 137 ? 6.379 22.875 9.891 1 82.88 137 MET B O 1
ATOM 2222 N N . LEU B 1 138 ? 7.258 21.875 8.172 1 81.31 138 LEU B N 1
ATOM 2223 C CA . LEU B 1 138 ? 8.523 22.594 8.305 1 81.31 138 LEU B CA 1
ATOM 2224 C C . LEU B 1 138 ? 8.336 24.062 7.988 1 81.31 138 LEU B C 1
ATOM 2226 O O . LEU B 1 138 ? 8.883 24.922 8.688 1 81.31 138 LEU B O 1
ATOM 2230 N N . ILE B 1 139 ? 7.594 24.328 6.996 1 82.38 139 ILE B N 1
ATOM 2231 C CA . ILE B 1 139 ? 7.332 25.719 6.602 1 82.38 139 ILE B CA 1
ATOM 2232 C C . ILE B 1 139 ? 6.543 26.422 7.699 1 82.38 139 ILE B C 1
ATOM 2234 O O . ILE B 1 139 ? 6.84 27.562 8.047 1 82.38 139 ILE B O 1
ATOM 2238 N N . GLN B 1 140 ? 5.613 25.75 8.273 1 80.62 140 GLN B N 1
ATOM 2239 C CA . GLN B 1 140 ? 4.805 26.328 9.336 1 80.62 140 GLN B CA 1
ATOM 2240 C C . GLN B 1 140 ? 5.645 26.609 10.578 1 80.62 140 GLN B C 1
ATOM 2242 O O . GLN B 1 140 ? 5.457 27.625 11.242 1 80.62 140 GLN B O 1
ATOM 2247 N N . GLN B 1 141 ? 6.48 25.719 10.883 1 80.06 141 GLN B N 1
ATOM 2248 C CA . GLN B 1 141 ? 7.359 25.906 12.031 1 80.06 141 GLN B CA 1
ATOM 2249 C C . GLN B 1 141 ? 8.266 27.125 11.852 1 80.06 141 GLN B C 1
ATOM 2251 O O . GLN B 1 141 ? 8.469 27.891 12.781 1 80.06 141 GLN B O 1
ATOM 2256 N N . PHE B 1 142 ? 8.711 27.281 10.664 1 82.81 142 PHE B N 1
ATOM 2257 C CA . PHE B 1 142 ? 9.578 28.422 10.375 1 82.81 142 PHE B CA 1
ATOM 2258 C C . PHE B 1 142 ? 8.797 29.734 10.445 1 82.81 142 PHE B C 1
ATOM 2260 O O . PHE B 1 142 ? 9.305 30.734 10.945 1 82.81 142 PHE B O 1
ATOM 2267 N N . ARG B 1 143 ? 7.633 29.688 10.008 1 81 143 ARG B N 1
ATOM 2268 C CA . ARG B 1 143 ? 6.789 30.875 10.039 1 81 143 ARG B CA 1
ATOM 2269 C C . ARG B 1 143 ? 6.441 31.266 11.477 1 81 143 ARG B C 1
ATOM 2271 O O . ARG B 1 143 ? 6.426 32.438 11.812 1 81 143 ARG B O 1
ATOM 2278 N N . ARG B 1 144 ? 6.246 30.422 12.32 1 80.56 144 ARG B N 1
ATOM 2279 C CA . ARG B 1 144 ? 5.918 30.688 13.711 1 80.56 144 ARG B CA 1
ATOM 2280 C C . ARG B 1 144 ? 7.125 31.234 14.469 1 80.56 144 ARG B C 1
ATOM 2282 O O . ARG B 1 144 ? 6.988 32.156 15.266 1 80.56 144 ARG B O 1
ATOM 2289 N N . ARG B 1 145 ? 8.172 30.719 14.188 1 84.31 145 ARG B N 1
ATOM 2290 C CA . ARG B 1 145 ? 9.383 31.172 14.852 1 84.31 145 ARG B CA 1
ATOM 2291 C C . ARG B 1 145 ? 9.734 32.594 14.445 1 84.31 145 ARG B C 1
ATOM 2293 O O . ARG B 1 145 ? 10.164 33.406 15.281 1 84.31 145 ARG B O 1
ATOM 2300 N N . SER B 1 146 ? 9.484 32.844 13.234 1 81.62 146 SER B N 1
ATOM 2301 C CA . SER B 1 146 ? 9.797 34.188 12.742 1 81.62 146 SER B CA 1
ATOM 2302 C C . SER B 1 146 ? 8.828 35.219 13.305 1 81.62 146 SER B C 1
ATOM 2304 O O . SER B 1 146 ? 9.203 36.375 13.555 1 81.62 146 SER B O 1
ATOM 2306 N N . ALA B 1 147 ? 7.633 34.875 13.57 1 80.25 147 ALA B N 1
ATOM 2307 C CA . ALA B 1 147 ? 6.625 35.781 14.117 1 80.25 147 ALA B CA 1
ATOM 2308 C C . ALA B 1 147 ? 6.902 36.094 15.586 1 80.25 147 ALA B C 1
ATOM 2310 O O . ALA B 1 147 ? 6.688 37.219 16.031 1 80.25 147 ALA B O 1
ATOM 2311 N N . GLY B 1 148 ? 7.32 35.094 16.172 1 70.06 148 GLY B N 1
ATOM 2312 C CA . GLY B 1 148 ? 7.672 35.344 17.562 1 70.06 148 GLY B CA 1
ATOM 2313 C C . GLY B 1 148 ? 8.852 36.281 17.734 1 70.06 148 GLY B C 1
ATOM 2314 O O . GLY B 1 148 ? 8.883 37.062 18.688 1 70.06 148 GLY B O 1
ATOM 2315 N N . LEU B 1 149 ? 9.719 36.312 16.875 1 74.94 149 LEU B N 1
ATOM 2316 C CA . LEU B 1 149 ? 10.891 37.188 16.953 1 74.94 149 LEU B CA 1
ATOM 2317 C C . LEU B 1 149 ? 10.523 38.625 16.625 1 74.94 149 LEU B C 1
ATOM 2319 O O . LEU B 1 149 ? 11.18 39.562 17.109 1 74.94 149 LEU B O 1
ATOM 2323 N N . ARG B 1 150 ? 9.492 38.844 15.992 1 71.06 150 ARG B N 1
ATOM 2324 C CA . ARG B 1 150 ? 9.094 40.219 15.625 1 71.06 150 ARG B CA 1
ATOM 2325 C C . ARG B 1 150 ? 8.336 40.875 16.766 1 71.06 150 ARG B C 1
ATOM 2327 O O . ARG B 1 150 ? 8.258 42.094 16.828 1 71.06 150 ARG B O 1
ATOM 2334 N N . THR B 1 151 ? 7.789 40.062 17.531 1 66.5 151 THR B N 1
ATOM 2335 C CA . THR B 1 151 ? 7.02 40.625 18.641 1 66.5 151 THR B CA 1
ATOM 2336 C C . THR B 1 151 ? 7.906 40.844 19.859 1 66.5 151 THR B C 1
ATOM 2338 O O . THR B 1 151 ? 7.469 41.438 20.859 1 66.5 151 THR B O 1
ATOM 2341 N N . MET B 1 152 ? 9.094 40.406 19.844 1 56.31 152 MET B N 1
ATOM 2342 C CA . MET B 1 152 ? 10 40.781 20.922 1 56.31 152 MET B CA 1
ATOM 2343 C C . MET B 1 152 ? 10.812 42.031 20.547 1 56.31 152 MET B C 1
ATOM 2345 O O . MET B 1 152 ? 11.203 42.188 19.391 1 56.31 152 MET B O 1
#